Protein AF-A0A957G2M4-F1 (afdb_monomer)

Solvent-accessible surface area (backbone atoms only — not comparable to full-atom values): 14224 Å² total; per-residue (Å²): 144,85,88,83,88,77,85,81,78,81,82,83,84,78,87,84,86,86,88,81,92,81,82,90,73,82,79,79,81,80,75,88,74,82,79,77,83,85,71,83,80,77,79,81,89,68,78,76,79,80,73,71,82,75,85,50,59,50,78,77,47,67,46,82,75,67,82,82,85,66,87,81,54,91,56,55,70,36,56,37,71,42,76,56,43,71,77,41,68,88,47,86,99,50,62,42,59,43,50,38,23,40,40,34,23,41,58,54,55,51,78,88,72,49,58,89,90,56,61,68,47,79,51,65,58,63,68,57,42,31,49,56,34,46,75,72,73,42,57,63,59,50,56,38,51,51,50,45,51,50,50,57,72,63,58,63,99,62,65,62,56,38,67,65,70,80,74,64,63,88,82,58,59,63,41,39,74,36,35,40,83,52,43,77,46,75,73,85,91,49,56,23,38,34,28,41,28,31,57,40,83,64,95,67,82,93,50,78,90,58,52,40,84,46,72,52,104

Structure (mmCIF, N/CA/C/O backbone):
data_AF-A0A957G2M4-F1
#
_entry.id   AF-A0A957G2M4-F1
#
loop_
_atom_site.group_PDB
_atom_site.id
_atom_site.type_symbol
_atom_site.label_atom_id
_atom_site.label_alt_id
_atom_site.label_comp_id
_atom_site.label_asym_id
_atom_site.label_entity_id
_atom_site.label_seq_id
_atom_site.pdbx_PDB_ins_code
_atom_site.Cartn_x
_atom_site.Cartn_y
_atom_site.Cartn_z
_atom_site.occupancy
_atom_site.B_iso_or_equiv
_atom_site.auth_seq_id
_atom_site.auth_comp_id
_atom_site.auth_asym_id
_atom_site.auth_atom_id
_atom_site.pdbx_PDB_model_num
ATOM 1 N N . MET A 1 1 ? 18.184 37.365 -26.188 1.00 48.16 1 MET A N 1
ATOM 2 C CA . MET A 1 1 ? 17.400 38.243 -25.292 1.00 48.16 1 MET A CA 1
ATOM 3 C C . MET A 1 1 ? 17.501 37.716 -23.861 1.00 48.16 1 MET A C 1
ATOM 5 O O . MET A 1 1 ? 16.718 36.881 -23.447 1.00 48.16 1 MET A O 1
ATOM 9 N N . ARG A 1 2 ? 18.538 38.143 -23.138 1.00 51.50 2 ARG A N 1
ATOM 10 C CA . ARG A 1 2 ? 18.828 37.856 -21.723 1.00 51.50 2 ARG A CA 1
ATOM 11 C C . ARG A 1 2 ? 19.068 39.225 -21.094 1.00 51.50 2 ARG A C 1
ATOM 13 O O . ARG A 1 2 ? 20.045 39.835 -21.518 1.00 51.50 2 ARG A O 1
ATOM 20 N N . LYS A 1 3 ? 18.182 39.743 -20.224 1.00 47.72 3 LYS A N 1
ATOM 21 C CA . LYS A 1 3 ? 18.449 40.943 -19.379 1.00 47.72 3 LYS A CA 1
ATOM 22 C C . LYS A 1 3 ? 17.328 41.410 -18.420 1.00 47.72 3 LYS A C 1
ATOM 24 O O . LYS A 1 3 ? 17.487 42.474 -17.839 1.00 47.72 3 LYS A O 1
ATOM 29 N N . LYS A 1 4 ? 16.222 40.678 -18.208 1.00 52.59 4 LYS A N 1
ATOM 30 C CA . LYS A 1 4 ? 15.096 41.183 -17.378 1.00 52.59 4 LYS A CA 1
ATOM 31 C C . LYS A 1 4 ? 14.856 40.494 -16.023 1.00 52.59 4 LYS A C 1
ATOM 33 O O . LYS A 1 4 ? 13.936 40.894 -15.326 1.00 52.59 4 LYS A O 1
ATOM 38 N N . THR A 1 5 ? 15.691 39.548 -15.591 1.00 51.91 5 THR A N 1
ATOM 39 C CA . THR A 1 5 ? 15.379 38.703 -14.413 1.00 51.91 5 THR A CA 1
ATOM 40 C C . THR A 1 5 ? 16.347 38.860 -13.233 1.00 51.91 5 THR A C 1
ATOM 42 O O . THR A 1 5 ? 16.577 37.908 -12.502 1.00 51.91 5 THR A O 1
ATOM 45 N N . ILE A 1 6 ? 16.954 40.040 -13.053 1.00 53.00 6 ILE A N 1
ATOM 46 C CA . ILE A 1 6 ? 17.897 40.304 -11.938 1.00 53.00 6 ILE A CA 1
ATOM 47 C C . ILE A 1 6 ? 17.383 41.398 -10.975 1.00 53.00 6 ILE A C 1
ATOM 49 O O . ILE A 1 6 ? 17.931 41.585 -9.897 1.00 53.00 6 ILE A O 1
ATOM 53 N N . LEU A 1 7 ? 16.271 42.077 -11.280 1.00 45.44 7 LEU A N 1
ATOM 54 C CA . LEU A 1 7 ? 15.826 43.260 -10.524 1.00 45.44 7 LEU A CA 1
ATOM 55 C C . LEU A 1 7 ? 14.672 43.018 -9.526 1.00 45.44 7 LEU A C 1
ATOM 57 O O . LEU A 1 7 ? 13.957 43.958 -9.201 1.00 45.44 7 LEU A O 1
ATOM 61 N N . LEU A 1 8 ? 14.464 41.787 -9.046 1.00 42.75 8 LEU A N 1
ATOM 62 C CA . LEU A 1 8 ? 13.430 41.498 -8.030 1.00 42.75 8 LEU A CA 1
ATOM 63 C C . LEU A 1 8 ? 13.960 40.833 -6.748 1.00 42.75 8 LEU A C 1
ATOM 65 O O . LEU A 1 8 ? 13.175 40.413 -5.908 1.00 42.75 8 LEU A O 1
ATOM 69 N N . ILE A 1 9 ? 15.285 40.772 -6.576 1.00 50.47 9 ILE A N 1
ATOM 70 C CA . ILE A 1 9 ? 15.942 40.190 -5.389 1.00 50.47 9 ILE A CA 1
ATOM 71 C C . ILE A 1 9 ? 16.392 41.278 -4.384 1.00 50.47 9 ILE A C 1
ATOM 73 O O . ILE A 1 9 ? 16.800 40.969 -3.272 1.00 50.47 9 ILE A O 1
ATOM 77 N N . ALA A 1 10 ? 16.247 42.570 -4.705 1.00 45.38 10 ALA A N 1
ATOM 78 C CA . ALA A 1 10 ? 16.761 43.666 -3.869 1.00 45.38 10 ALA A CA 1
ATOM 79 C C . ALA A 1 10 ? 15.722 44.386 -2.977 1.00 45.38 10 ALA A C 1
ATOM 81 O O . ALA A 1 10 ? 16.100 45.313 -2.268 1.00 45.38 10 ALA A O 1
ATOM 82 N N . LEU A 1 11 ? 14.436 43.999 -2.979 1.00 44.16 11 LEU A N 1
ATOM 83 C CA . LEU A 1 11 ? 13.375 44.747 -2.268 1.00 44.16 11 LEU A CA 1
ATOM 84 C C . LEU A 1 11 ? 12.708 43.992 -1.104 1.00 44.16 11 LEU A C 1
ATOM 86 O O . LEU A 1 11 ? 11.699 44.443 -0.577 1.00 44.16 11 LEU A O 1
ATOM 90 N N . PHE A 1 12 ? 13.269 42.869 -0.658 1.00 42.44 12 PHE A N 1
ATOM 91 C CA . PHE A 1 12 ? 12.787 42.172 0.547 1.00 42.44 12 PHE A CA 1
ATOM 92 C C . PHE A 1 12 ? 13.920 41.915 1.553 1.00 42.44 12 PHE A C 1
ATOM 94 O O . PHE A 1 12 ? 13.974 40.899 2.230 1.00 42.44 12 PHE A O 1
ATOM 101 N N . MET A 1 13 ? 14.848 42.872 1.636 1.00 43.97 13 MET A N 1
ATOM 102 C CA . MET A 1 13 ? 15.898 42.965 2.660 1.00 43.97 13 MET A CA 1
ATOM 103 C C . MET A 1 13 ? 15.731 44.244 3.508 1.00 43.97 13 MET A C 1
ATOM 105 O O . MET A 1 13 ? 16.705 44.834 3.963 1.00 43.97 13 MET A O 1
ATOM 109 N N . PHE A 1 14 ? 14.491 44.716 3.696 1.00 43.38 14 PHE A N 1
ATOM 110 C CA . PHE A 1 14 ? 14.220 45.985 4.382 1.00 43.38 14 PHE A CA 1
ATOM 111 C C . PHE A 1 14 ? 12.934 45.963 5.224 1.00 43.38 14 PHE A C 1
ATOM 113 O O . PHE A 1 14 ? 12.072 46.815 5.067 1.00 43.38 14 PHE A O 1
ATOM 120 N N . VAL A 1 15 ? 12.798 44.985 6.126 1.00 47.81 15 VAL A N 1
ATOM 121 C CA . VAL A 1 15 ? 11.950 45.109 7.333 1.00 47.81 15 VAL A CA 1
ATOM 122 C C . VAL A 1 15 ? 12.658 44.391 8.490 1.00 47.81 15 VAL A C 1
ATOM 124 O O . VAL A 1 15 ? 12.183 43.410 9.050 1.00 47.81 15 VAL A O 1
ATOM 127 N N . MET A 1 16 ? 13.870 44.852 8.803 1.00 50.84 16 MET A N 1
ATOM 128 C CA . MET A 1 16 ? 14.571 44.544 10.048 1.00 50.84 16 MET A CA 1
ATOM 129 C C . MET A 1 16 ? 14.839 45.876 10.742 1.00 50.84 16 MET A C 1
ATOM 131 O O . MET A 1 16 ? 15.803 46.558 10.413 1.00 50.84 16 MET A O 1
ATOM 135 N N . ALA A 1 17 ? 13.928 46.275 11.625 1.00 46.09 17 ALA A N 1
ATOM 136 C CA . ALA A 1 17 ? 14.159 47.173 12.755 1.00 46.09 17 ALA A CA 1
ATOM 137 C C . ALA A 1 17 ? 12.800 47.521 13.361 1.00 46.09 17 ALA A C 1
ATOM 139 O O . ALA A 1 17 ? 12.019 48.210 12.713 1.00 46.09 17 ALA A O 1
ATOM 140 N N . LEU A 1 18 ? 12.537 47.061 14.588 1.00 47.03 18 LEU A N 1
ATOM 141 C CA . LEU A 1 18 ? 12.194 47.909 15.738 1.00 47.03 18 LEU A CA 1
ATOM 142 C C . LEU A 1 18 ? 11.448 47.120 16.829 1.00 47.03 18 LEU A C 1
ATOM 144 O O . LEU A 1 18 ? 10.453 46.457 16.574 1.00 47.03 18 LEU A O 1
ATOM 148 N N . VAL A 1 19 ? 11.916 47.352 18.060 1.00 50.97 19 VAL A N 1
ATOM 149 C CA . VAL A 1 19 ? 11.215 47.202 19.348 1.00 50.97 19 VAL A CA 1
ATOM 150 C C . VAL A 1 19 ? 11.191 45.800 19.971 1.00 50.97 19 VAL A C 1
ATOM 152 O O . VAL A 1 19 ? 10.344 44.978 19.656 1.00 50.97 19 VAL A O 1
ATOM 155 N N . ALA A 1 20 ? 12.053 45.579 20.969 1.00 46.53 20 ALA A N 1
ATOM 156 C CA . ALA A 1 20 ? 11.619 45.610 22.373 1.00 46.53 20 ALA A CA 1
ATOM 157 C C . ALA A 1 20 ? 12.808 45.369 23.322 1.00 46.53 20 ALA A C 1
ATOM 159 O O . ALA A 1 20 ? 13.278 44.249 23.499 1.00 46.53 20 ALA A O 1
ATOM 160 N N . CYS A 1 21 ? 13.269 46.448 23.961 1.00 52.69 21 CYS A N 1
ATOM 161 C CA . CYS A 1 21 ? 13.918 46.372 25.265 1.00 52.69 21 CYS A CA 1
ATOM 162 C C . CYS A 1 21 ? 12.845 46.091 26.327 1.00 52.69 21 CYS A C 1
ATOM 164 O O . CYS A 1 21 ? 11.858 46.818 26.405 1.00 52.69 21 CYS A O 1
ATOM 166 N N . GLY A 1 22 ? 13.087 45.103 27.177 1.00 46.34 22 GLY A 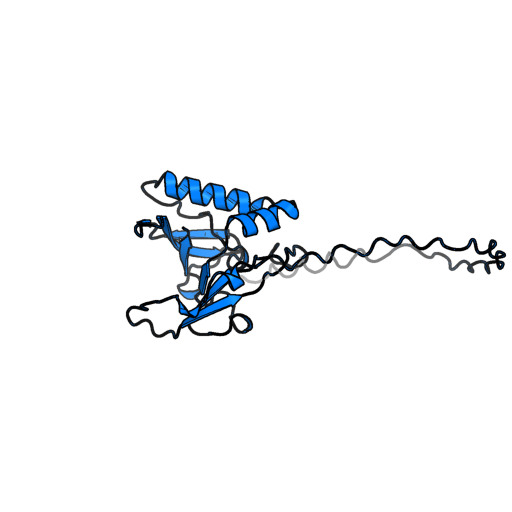N 1
ATOM 167 C CA . GLY A 1 22 ? 12.419 44.893 28.463 1.00 46.34 22 GLY A CA 1
ATOM 168 C C . GLY A 1 22 ? 13.251 43.846 29.195 1.00 46.34 22 GLY A C 1
ATOM 169 O O . GLY A 1 22 ? 13.351 42.719 28.737 1.00 46.34 22 GLY A O 1
ATOM 170 N N . GLY A 1 23 ? 14.087 44.218 30.159 1.00 53.12 23 GLY A N 1
ATOM 171 C CA . GLY A 1 23 ? 13.631 44.589 31.493 1.00 53.12 23 GLY A CA 1
ATOM 172 C C . GLY A 1 23 ? 13.760 43.350 32.378 1.00 53.12 23 GLY A C 1
ATOM 173 O O . GLY A 1 23 ? 12.783 42.659 32.624 1.00 53.12 23 GLY A O 1
ATOM 174 N N . SER A 1 24 ? 14.987 43.015 32.778 1.00 49.50 24 SER A N 1
ATOM 175 C CA . SER A 1 24 ? 15.260 41.928 33.719 1.00 49.50 24 SER A CA 1
ATOM 176 C C . SER A 1 24 ? 14.897 42.384 35.134 1.00 49.50 24 SER A C 1
ATOM 178 O O . SER A 1 24 ? 15.688 43.072 35.782 1.00 49.50 24 SER A O 1
ATOM 180 N N . GLU A 1 25 ? 13.695 42.033 35.592 1.00 62.94 25 GLU A N 1
ATOM 181 C CA . GLU A 1 25 ? 13.308 42.148 37.000 1.00 62.94 25 GLU A CA 1
ATOM 182 C C . GLU A 1 25 ? 14.005 41.061 37.839 1.00 62.94 25 GLU A C 1
ATOM 184 O O . GLU A 1 25 ? 14.080 39.904 37.415 1.00 62.94 25 GLU A O 1
ATOM 189 N N . PRO A 1 26 ? 14.522 41.398 39.035 1.00 65.75 26 PRO A N 1
ATOM 190 C CA . PRO A 1 26 ? 15.047 40.408 39.960 1.00 65.75 26 PRO A CA 1
ATOM 191 C C . PRO A 1 26 ? 13.904 39.550 40.514 1.00 65.75 26 PRO A C 1
ATOM 193 O O . PRO A 1 26 ? 12.953 40.053 41.113 1.00 65.75 26 PRO A O 1
ATOM 196 N N . THR A 1 27 ? 14.018 38.236 40.329 1.00 68.00 27 THR A N 1
ATOM 197 C CA . THR A 1 27 ? 13.125 37.239 40.923 1.00 68.00 27 THR A CA 1
ATOM 198 C C . THR A 1 27 ? 13.116 37.383 42.453 1.00 68.00 27 THR A C 1
ATOM 200 O O . THR A 1 27 ? 14.187 37.340 43.065 1.00 68.00 27 THR A O 1
ATOM 203 N N . PRO A 1 28 ? 11.946 37.540 43.099 1.00 68.19 28 PRO A N 1
ATOM 204 C CA . PRO A 1 28 ? 11.858 37.578 44.551 1.00 68.19 28 PRO A CA 1
ATOM 205 C C . PRO A 1 28 ? 12.240 36.219 45.148 1.00 68.19 28 PRO A C 1
ATOM 207 O O . PRO A 1 28 ? 11.706 35.176 44.770 1.00 68.19 28 PRO A O 1
ATOM 210 N N . THR A 1 29 ? 13.168 36.247 46.103 1.00 69.69 29 THR A N 1
ATOM 211 C CA . THR A 1 29 ? 13.540 35.115 46.955 1.00 69.69 29 THR A CA 1
ATOM 212 C C . THR A 1 29 ? 12.298 34.580 47.666 1.00 69.69 29 THR A C 1
ATOM 214 O O . THR A 1 29 ? 11.710 35.268 48.502 1.00 69.69 29 THR A O 1
ATOM 217 N N . ALA A 1 30 ? 11.894 33.354 47.332 1.00 65.31 30 ALA A N 1
ATOM 218 C CA . AL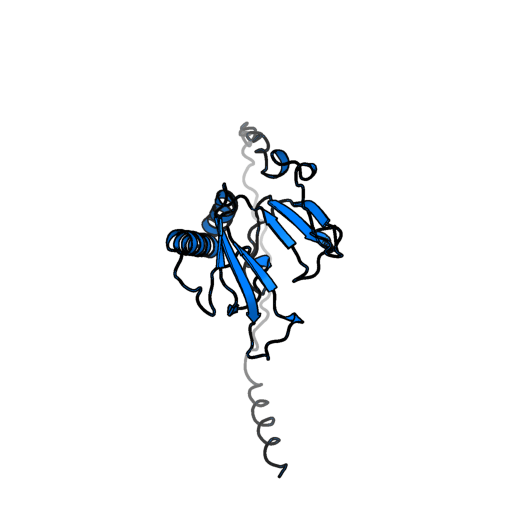A A 1 30 ? 10.797 32.671 48.000 1.00 65.31 30 ALA A CA 1
ATOM 219 C C . ALA A 1 30 ? 11.143 32.421 49.478 1.00 65.31 30 ALA A C 1
ATOM 221 O O . ALA A 1 30 ? 12.191 31.862 49.807 1.00 65.31 30 ALA A O 1
ATOM 222 N N . VAL A 1 31 ? 10.247 32.848 50.366 1.00 70.12 31 VAL A N 1
ATOM 223 C CA . VAL A 1 31 ? 10.275 32.538 51.800 1.00 70.12 31 VAL A CA 1
ATOM 224 C C . VAL A 1 31 ? 9.931 31.050 51.981 1.00 70.12 31 VAL A C 1
ATOM 226 O O . VAL A 1 31 ? 8.972 30.588 51.357 1.00 70.12 31 VAL A O 1
ATOM 229 N N . PRO A 1 32 ? 10.655 30.285 52.821 1.00 66.38 32 PRO A N 1
ATOM 230 C CA . PRO A 1 32 ? 10.320 28.891 53.095 1.00 66.38 32 PRO A CA 1
ATOM 231 C C . PRO A 1 32 ? 8.933 28.796 53.742 1.00 66.38 32 PRO A C 1
ATOM 233 O O . PRO A 1 32 ? 8.729 29.259 54.862 1.00 66.38 32 PRO A O 1
ATOM 236 N N . THR A 1 33 ? 7.970 28.221 53.023 1.00 70.69 33 THR A N 1
ATOM 237 C CA . THR A 1 33 ? 6.676 27.824 53.586 1.00 70.69 33 THR A CA 1
ATOM 238 C C . THR A 1 33 ? 6.857 26.524 54.362 1.00 70.69 33 THR A C 1
ATOM 240 O O . THR A 1 33 ? 7.372 25.539 53.836 1.00 70.69 33 THR A O 1
ATOM 243 N N . GLU A 1 34 ? 6.458 26.560 55.629 1.00 67.25 34 GLU A N 1
ATOM 244 C CA . GLU A 1 34 ? 6.438 25.435 56.557 1.00 67.25 34 GLU A CA 1
ATOM 245 C C . GLU A 1 34 ? 5.582 24.286 56.001 1.00 67.25 34 GLU A C 1
ATOM 247 O O . GLU A 1 34 ? 4.455 24.490 55.543 1.00 67.25 34 GLU A O 1
ATOM 252 N N . ALA A 1 35 ? 6.149 23.078 55.989 1.00 64.56 35 ALA A N 1
ATOM 253 C CA . ALA A 1 35 ? 5.497 21.898 55.443 1.00 64.56 35 ALA A CA 1
ATOM 254 C C . ALA A 1 35 ? 4.315 21.469 56.336 1.00 64.56 35 ALA A C 1
ATOM 256 O O . ALA A 1 35 ? 4.482 21.361 57.554 1.00 64.56 35 ALA A O 1
ATOM 257 N N . PRO A 1 36 ? 3.131 21.186 55.763 1.00 74.44 36 PRO A N 1
ATOM 258 C CA . PRO A 1 36 ? 2.007 20.655 56.520 1.00 74.44 36 PRO A CA 1
ATOM 259 C C . PRO A 1 36 ? 2.319 19.259 57.096 1.00 74.44 36 PRO A C 1
ATOM 261 O O . PRO A 1 36 ? 3.135 18.520 56.537 1.00 74.44 36 PRO A O 1
ATOM 264 N N . PRO A 1 37 ? 1.663 18.877 58.208 1.00 67.00 37 PRO A N 1
ATOM 265 C CA . PRO A 1 37 ? 1.874 17.594 58.864 1.00 67.00 37 PRO A CA 1
ATOM 266 C C . PRO A 1 37 ? 1.588 16.426 57.913 1.00 67.00 37 PRO A C 1
ATOM 268 O O . PRO A 1 37 ? 0.549 16.368 57.256 1.00 67.00 37 PRO A O 1
ATOM 271 N N . VAL A 1 38 ? 2.533 15.485 57.868 1.00 62.19 38 VAL A N 1
ATOM 272 C CA . VAL A 1 38 ? 2.463 14.251 57.082 1.00 62.19 38 VAL A CA 1
ATOM 273 C C . VAL A 1 38 ? 1.312 13.394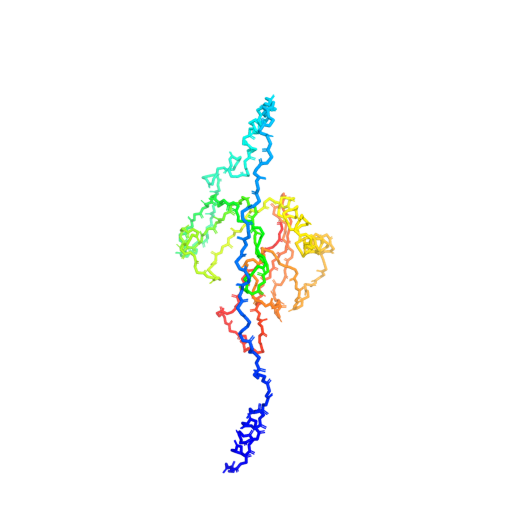 57.610 1.00 62.19 38 VAL A C 1
ATOM 275 O O . VAL A 1 38 ? 1.414 12.771 58.667 1.00 62.19 38 VAL A O 1
ATOM 278 N N . VAL A 1 39 ? 0.201 13.369 56.875 1.00 66.25 39 VAL A N 1
ATOM 279 C CA . VAL A 1 39 ? -0.882 12.406 57.094 1.00 66.25 39 VAL A CA 1
ATOM 280 C C . VAL A 1 39 ? -0.376 11.031 56.635 1.00 66.25 39 VAL A C 1
ATOM 282 O O . VAL A 1 39 ? 0.159 10.938 55.528 1.00 66.25 39 VAL A O 1
ATOM 285 N N . PRO A 1 40 ? -0.515 9.959 57.438 1.00 64.69 40 PRO A N 1
ATOM 286 C CA . PRO A 1 40 ? -0.147 8.613 57.015 1.00 64.69 40 PRO A CA 1
ATOM 287 C C . PRO A 1 40 ? -0.918 8.233 55.748 1.00 64.69 40 PRO A C 1
ATOM 289 O O . PRO A 1 40 ? -2.143 8.105 55.769 1.00 64.69 40 PRO A O 1
ATOM 292 N N . ALA A 1 41 ? -0.192 8.072 54.641 1.00 58.94 41 ALA A N 1
ATOM 293 C CA . ALA A 1 41 ? -0.745 7.595 53.387 1.00 58.94 41 ALA A CA 1
ATOM 294 C C . ALA A 1 41 ? -1.293 6.179 53.599 1.00 58.94 41 ALA A C 1
ATOM 296 O O . ALA A 1 41 ? -0.548 5.224 53.823 1.00 58.94 41 ALA A O 1
ATOM 297 N N . THR A 1 42 ? -2.615 6.048 53.557 1.00 57.91 42 THR A N 1
ATOM 298 C CA . THR A 1 42 ? -3.282 4.755 53.441 1.00 57.91 42 THR A CA 1
ATOM 299 C C . THR A 1 42 ? -2.973 4.249 52.038 1.00 57.91 42 THR A C 1
ATOM 301 O O . THR A 1 42 ? -3.458 4.819 51.066 1.00 57.91 42 THR A O 1
ATOM 304 N N . LEU A 1 43 ? -2.103 3.240 51.927 1.00 60.12 43 LEU A N 1
ATOM 305 C CA . LEU A 1 43 ? -1.807 2.579 50.657 1.00 60.12 43 LEU A CA 1
ATOM 306 C C . LEU A 1 43 ? -3.115 2.035 50.058 1.00 60.12 43 LEU A C 1
ATOM 308 O O . LEU A 1 43 ? -3.720 1.146 50.666 1.00 60.12 43 LEU A O 1
ATOM 312 N N . PRO A 1 44 ? -3.548 2.497 48.873 1.00 60.34 44 PRO A N 1
ATOM 313 C CA . PRO A 1 44 ? -4.531 1.772 48.093 1.00 60.34 44 PRO A CA 1
ATOM 314 C C . PRO A 1 44 ? -3.838 0.507 47.581 1.00 60.34 44 PRO A C 1
ATOM 316 O O . PRO A 1 44 ? -3.007 0.554 46.677 1.00 60.34 44 PRO A O 1
ATOM 319 N N . ALA A 1 45 ? -4.140 -0.633 48.196 1.00 57.59 45 ALA A N 1
ATOM 320 C CA . ALA A 1 45 ? -3.790 -1.934 47.648 1.00 57.59 45 ALA A CA 1
ATOM 321 C C . ALA A 1 45 ? -4.787 -2.269 46.531 1.00 57.59 45 ALA A C 1
ATOM 323 O O . ALA A 1 45 ? -5.722 -3.044 46.716 1.00 57.59 45 ALA A O 1
ATOM 324 N N . THR A 1 46 ? -4.607 -1.648 45.371 1.00 57.22 46 THR A N 1
ATOM 325 C CA . THR A 1 46 ? -5.156 -2.156 44.115 1.00 57.22 46 THR A CA 1
ATOM 326 C C . THR A 1 46 ? -3.947 -2.451 43.249 1.00 57.22 46 THR A C 1
ATOM 328 O O . THR A 1 46 ? -3.355 -1.552 42.658 1.00 57.22 46 THR A O 1
ATOM 331 N N . LEU A 1 47 ? -3.498 -3.708 43.292 1.00 59.31 47 LEU A N 1
ATOM 332 C CA . LEU A 1 47 ? -2.541 -4.213 42.314 1.00 59.31 47 LEU A CA 1
ATOM 333 C C . LEU A 1 47 ? -3.140 -3.946 40.924 1.00 59.31 47 LEU A C 1
ATOM 335 O O . LEU A 1 47 ? -4.323 -4.242 40.741 1.00 59.31 47 LEU A O 1
ATOM 339 N N . PRO A 1 48 ? -2.386 -3.351 39.985 1.00 60.91 48 PRO A N 1
ATOM 340 C CA . PRO A 1 48 ? -2.853 -3.239 38.614 1.00 60.91 48 PRO A CA 1
ATOM 341 C C . PRO A 1 48 ? -3.148 -4.648 38.101 1.00 60.91 48 PRO A C 1
ATOM 343 O O . PRO A 1 48 ? -2.355 -5.567 38.327 1.00 60.91 48 PRO A O 1
ATOM 346 N N . ASP A 1 49 ? -4.304 -4.804 37.460 1.00 62.41 49 ASP A N 1
ATOM 347 C CA . ASP A 1 49 ? -4.622 -5.993 36.678 1.00 62.41 49 ASP A CA 1
ATOM 348 C C . ASP A 1 49 ? -3.438 -6.240 35.737 1.00 62.41 49 ASP A C 1
ATOM 350 O O . ASP A 1 49 ? -3.042 -5.352 34.976 1.00 62.41 49 ASP A O 1
ATOM 354 N N . ILE A 1 50 ? -2.808 -7.408 35.850 1.00 57.62 50 ILE A N 1
ATOM 355 C CA . ILE A 1 50 ? -1.801 -7.837 34.884 1.00 57.62 50 ILE A CA 1
ATOM 356 C C . ILE A 1 50 ? -2.613 -8.248 33.662 1.00 57.62 50 ILE A C 1
ATOM 358 O O . ILE A 1 50 ? -3.047 -9.392 33.560 1.00 57.62 50 ILE A O 1
ATOM 362 N N . GLU A 1 51 ? -2.905 -7.276 32.802 1.00 56.94 51 GLU A N 1
ATOM 363 C CA . GLU A 1 51 ? -3.587 -7.497 31.533 1.00 56.94 51 GLU A CA 1
ATOM 364 C C . GLU A 1 51 ? -2.743 -8.508 30.744 1.00 56.94 51 GLU A C 1
ATOM 366 O O . GLU A 1 51 ? -1.578 -8.246 30.426 1.00 56.94 51 GLU A O 1
ATOM 371 N N . GLU A 1 52 ? -3.274 -9.718 30.538 1.00 56.91 52 GLU A N 1
ATOM 372 C CA . GLU A 1 52 ? -2.589 -10.726 29.732 1.00 56.91 52 GLU A CA 1
ATOM 373 C C . GLU A 1 52 ? -2.294 -10.125 28.349 1.00 56.91 52 GLU A C 1
ATOM 375 O O . GLU A 1 52 ? -3.161 -9.454 27.780 1.00 56.91 52 GLU A O 1
ATOM 380 N N . PRO A 1 53 ? -1.084 -10.331 27.796 1.00 61.09 53 PRO A N 1
ATOM 381 C CA . PRO A 1 53 ? -0.748 -9.802 26.486 1.00 61.09 53 PRO A CA 1
ATOM 382 C C . PRO A 1 53 ? -1.730 -10.368 25.461 1.00 61.09 53 PRO A C 1
ATOM 384 O O . PRO A 1 53 ? -1.813 -11.578 25.250 1.00 61.09 53 PRO A O 1
ATOM 387 N N . ILE A 1 54 ? -2.502 -9.473 24.853 1.00 63.06 54 ILE A N 1
ATOM 388 C CA . ILE A 1 54 ? -3.469 -9.805 23.812 1.00 63.06 54 ILE A CA 1
ATOM 389 C C . ILE A 1 54 ? -2.687 -10.404 22.638 1.00 63.06 54 ILE A C 1
ATOM 391 O O . ILE A 1 54 ? -1.727 -9.790 22.171 1.00 63.06 54 ILE A O 1
ATOM 395 N N . ALA A 1 55 ? -3.067 -11.602 22.182 1.00 69.44 55 ALA A N 1
ATOM 396 C CA . ALA A 1 55 ? -2.403 -12.254 21.055 1.00 69.44 55 ALA A CA 1
ATOM 397 C C . ALA A 1 55 ? -2.440 -11.344 19.818 1.00 69.44 55 ALA A C 1
ATOM 399 O O . ALA A 1 55 ? -3.501 -10.849 19.432 1.00 69.44 55 ALA A O 1
ATOM 400 N N . THR A 1 56 ? -1.284 -11.139 19.194 1.00 82.06 56 THR A N 1
ATOM 401 C CA . THR A 1 56 ? -1.138 -10.278 18.019 1.00 82.06 56 THR A CA 1
ATOM 402 C C . THR A 1 56 ? -1.474 -11.032 16.732 1.00 82.06 56 THR A C 1
ATOM 404 O O . THR A 1 56 ? -1.528 -12.265 16.694 1.00 82.06 56 THR A O 1
ATOM 407 N N . PHE A 1 57 ? -1.690 -10.312 15.627 1.00 88.12 57 PHE A N 1
ATOM 408 C CA . PHE A 1 57 ? -1.902 -10.936 14.312 1.00 88.12 57 PHE A CA 1
ATOM 409 C C . PHE A 1 57 ? -0.745 -11.877 13.934 1.00 88.12 57 PHE A C 1
ATOM 411 O O . PHE A 1 57 ? -0.968 -12.995 13.468 1.00 88.12 57 PHE A O 1
ATOM 418 N N . CYS A 1 58 ? 0.487 -11.450 14.209 1.00 90.31 58 CYS A N 1
ATOM 419 C CA . CYS A 1 58 ? 1.707 -12.195 13.920 1.00 90.31 58 CYS A CA 1
ATOM 420 C C . CYS A 1 58 ? 1.884 -13.458 14.782 1.00 90.31 58 CYS A C 1
ATOM 422 O O . CYS A 1 58 ? 2.598 -14.363 14.362 1.00 90.31 58 CYS A O 1
ATOM 424 N N . ASP A 1 59 ? 1.212 -13.559 15.934 1.00 90.31 59 ASP A N 1
ATOM 425 C CA . ASP A 1 59 ? 1.196 -14.790 16.742 1.00 90.31 59 ASP A CA 1
ATOM 426 C C . ASP A 1 59 ? 0.297 -15.874 16.127 1.00 90.31 59 ASP A C 1
ATOM 428 O O . ASP A 1 59 ? 0.463 -17.064 16.394 1.00 90.31 59 ASP A O 1
ATOM 432 N N . ASN A 1 60 ? -0.657 -15.466 15.284 1.00 89.00 60 ASN A N 1
ATOM 433 C CA . ASN A 1 60 ? -1.651 -16.345 14.668 1.00 89.00 60 ASN A CA 1
ATOM 434 C C . ASN A 1 60 ? -1.338 -16.686 13.203 1.00 89.00 60 ASN A C 1
ATOM 436 O O . ASN A 1 60 ? -2.008 -17.533 12.607 1.00 89.00 60 ASN A O 1
ATOM 440 N N . VAL A 1 61 ? -0.337 -16.033 12.609 1.00 89.38 61 VAL A N 1
ATOM 441 C CA . VAL A 1 61 ? 0.059 -16.218 11.211 1.00 89.38 61 VAL A CA 1
ATOM 442 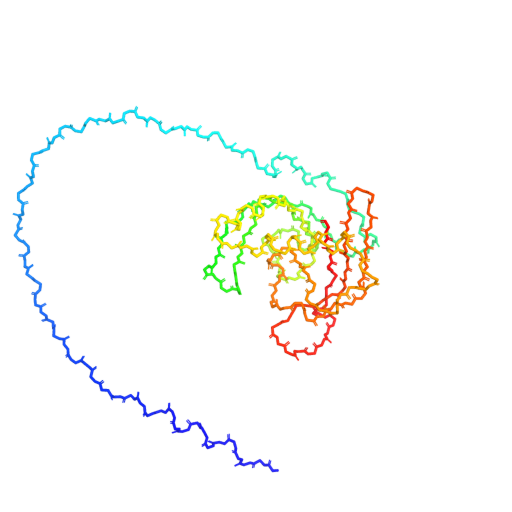C C . VAL A 1 61 ? 1.545 -16.540 11.148 1.00 89.38 61 VAL A C 1
ATOM 444 O O . VAL A 1 61 ? 2.380 -15.685 11.416 1.00 89.38 61 VAL A O 1
ATOM 447 N N . ASP A 1 62 ? 1.880 -17.763 10.737 1.00 91.31 62 ASP A N 1
ATOM 448 C CA . ASP A 1 62 ? 3.267 -18.159 10.482 1.00 91.31 62 ASP A CA 1
ATOM 449 C C . ASP A 1 62 ? 3.673 -17.766 9.045 1.00 91.31 62 ASP A C 1
ATOM 451 O O . ASP A 1 62 ? 3.100 -18.287 8.077 1.00 91.31 62 ASP A O 1
ATOM 455 N N . PRO A 1 63 ? 4.677 -16.882 8.862 1.00 91.69 63 PRO A N 1
ATOM 456 C CA . PRO A 1 63 ? 5.157 -16.485 7.542 1.00 91.69 63 PRO A CA 1
ATOM 457 C C . PRO A 1 63 ? 5.662 -17.642 6.670 1.00 91.69 63 PRO A C 1
ATOM 459 O O . PRO A 1 63 ? 5.709 -17.517 5.445 1.00 91.69 63 PRO A O 1
ATOM 462 N N . SER A 1 64 ? 6.037 -18.776 7.264 1.00 91.12 64 SER A N 1
ATOM 463 C CA . SER A 1 64 ? 6.500 -19.952 6.524 1.00 91.12 64 SER A CA 1
ATOM 464 C C . SER A 1 64 ? 5.389 -20.649 5.727 1.00 91.12 64 SER A C 1
ATOM 466 O O . SER A 1 64 ? 5.685 -21.414 4.807 1.00 91.12 64 SER A O 1
ATOM 468 N N . PHE A 1 65 ? 4.113 -20.358 6.015 1.00 91.06 65 PHE A N 1
ATOM 469 C CA . PHE A 1 65 ? 2.978 -20.899 5.263 1.00 91.06 65 PHE A CA 1
ATOM 470 C C . PHE A 1 65 ? 2.724 -20.199 3.930 1.00 91.06 65 PHE A C 1
ATOM 472 O O . PHE A 1 65 ? 2.022 -20.752 3.077 1.00 91.06 65 PHE A O 1
ATOM 479 N N . PHE A 1 66 ? 3.291 -19.013 3.708 1.00 92.00 66 PHE A N 1
ATOM 480 C CA . PHE A 1 66 ? 3.170 -18.364 2.411 1.00 92.00 66 PHE A CA 1
ATOM 481 C C . PHE A 1 66 ? 3.976 -19.135 1.370 1.00 92.00 66 PHE A C 1
ATOM 483 O O . PHE A 1 66 ? 5.135 -19.484 1.576 1.00 92.00 66 PHE A O 1
ATOM 490 N N . GLN A 1 67 ? 3.358 -19.380 0.219 1.00 90.69 67 GLN A N 1
ATOM 491 C CA . GLN A 1 67 ? 4.025 -19.921 -0.957 1.00 90.69 67 GLN A CA 1
ATOM 492 C C . GLN A 1 67 ? 3.795 -18.961 -2.112 1.00 90.69 67 GLN A C 1
ATOM 494 O O . GLN A 1 67 ? 2.655 -18.652 -2.456 1.00 90.69 67 GLN A O 1
ATOM 499 N N . MET A 1 68 ? 4.878 -18.494 -2.726 1.00 90.56 68 MET A N 1
ATOM 500 C CA . MET A 1 68 ? 4.810 -17.627 -3.893 1.00 90.56 68 MET A CA 1
ATOM 501 C C . MET A 1 68 ? 5.612 -18.228 -5.039 1.00 90.56 68 MET A C 1
ATOM 503 O O . MET A 1 68 ? 6.809 -18.498 -4.928 1.00 90.56 68 MET A O 1
ATOM 507 N N . ASN A 1 69 ? 4.936 -18.397 -6.172 1.00 90.12 69 ASN A N 1
ATOM 508 C CA . ASN A 1 69 ? 5.579 -18.671 -7.444 1.00 90.12 69 ASN A CA 1
ATOM 509 C C . ASN A 1 69 ? 5.842 -17.338 -8.146 1.00 90.12 69 ASN A C 1
ATOM 511 O O . ASN A 1 69 ? 4.912 -16.671 -8.593 1.00 90.12 69 ASN A O 1
ATOM 515 N N . THR A 1 70 ? 7.110 -16.956 -8.255 1.00 89.00 70 THR A N 1
ATOM 516 C CA . THR A 1 70 ? 7.509 -15.694 -8.888 1.00 89.00 70 THR A CA 1
ATOM 517 C C . THR A 1 70 ? 7.457 -15.742 -10.416 1.00 89.00 70 THR A C 1
ATOM 519 O O . THR A 1 70 ? 7.779 -14.747 -11.058 1.00 89.00 70 THR A O 1
ATOM 522 N N . LEU A 1 71 ? 7.090 -16.884 -11.015 1.00 91.31 71 LEU A N 1
ATOM 523 C CA . LEU A 1 71 ? 7.028 -17.101 -12.466 1.00 91.31 71 LEU A CA 1
ATOM 524 C C . LEU A 1 71 ? 8.320 -16.685 -13.194 1.00 91.31 71 LEU A C 1
ATOM 526 O O . LEU A 1 71 ? 8.288 -16.206 -14.325 1.00 91.31 71 LEU A O 1
ATOM 530 N N . GLY A 1 72 ? 9.469 -16.871 -12.537 1.00 88.00 72 GLY A N 1
ATOM 531 C CA . GLY A 1 72 ? 10.785 -16.548 -13.090 1.00 88.00 72 GLY A CA 1
ATOM 532 C C . GLY A 1 72 ? 11.240 -15.100 -12.889 1.00 88.00 72 GLY A C 1
ATOM 533 O O . GLY A 1 72 ? 12.264 -14.718 -13.454 1.00 88.00 72 GLY A O 1
ATOM 534 N N . LEU A 1 73 ? 10.535 -14.288 -12.089 1.00 86.88 73 LEU A N 1
ATOM 535 C CA . LEU A 1 73 ? 11.059 -12.982 -11.680 1.00 86.88 73 LEU A CA 1
ATOM 536 C C . LEU A 1 73 ? 12.363 -13.156 -10.875 1.00 86.88 73 LEU A C 1
ATOM 538 O O . LEU A 1 73 ? 12.466 -14.081 -10.066 1.00 86.88 73 LEU A O 1
ATOM 542 N N . PRO A 1 74 ? 13.352 -12.259 -11.054 1.00 86.69 74 PRO A N 1
ATOM 543 C CA . PRO A 1 74 ? 14.712 -12.443 -10.540 1.00 86.69 74 PRO A CA 1
ATOM 544 C C . PRO A 1 74 ? 14.858 -12.166 -9.036 1.00 86.69 74 PRO A C 1
ATOM 546 O O . PRO A 1 74 ? 15.964 -12.225 -8.503 1.00 86.69 74 PRO A O 1
ATOM 549 N N . TYR A 1 75 ? 13.772 -11.808 -8.353 1.00 87.06 75 TYR A N 1
ATOM 550 C CA . TYR A 1 75 ? 13.809 -11.415 -6.954 1.00 87.06 75 TYR A CA 1
ATOM 551 C C . TYR A 1 75 ? 13.665 -12.633 -6.046 1.00 87.06 75 TYR A C 1
ATOM 553 O O . TYR A 1 75 ? 12.696 -13.388 -6.149 1.00 87.06 75 TYR A O 1
ATOM 561 N N . ALA A 1 76 ? 14.600 -12.778 -5.106 1.00 92.75 76 ALA A N 1
ATOM 562 C CA . ALA A 1 76 ? 14.336 -13.549 -3.899 1.00 92.75 76 ALA A CA 1
ATOM 563 C C . ALA A 1 76 ? 13.195 -12.880 -3.123 1.00 92.75 76 ALA A C 1
ATOM 565 O O . ALA A 1 76 ? 13.039 -11.656 -3.184 1.00 92.75 76 ALA A O 1
ATOM 566 N N . TRP A 1 77 ? 12.410 -13.668 -2.399 1.00 95.31 77 TRP A N 1
ATOM 567 C CA . TRP A 1 77 ? 11.316 -13.149 -1.594 1.00 95.31 77 TRP A CA 1
ATOM 568 C C . TRP A 1 77 ? 11.280 -13.807 -0.221 1.00 95.31 77 TRP A C 1
ATOM 570 O O . TRP A 1 77 ? 11.738 -14.937 -0.056 1.00 95.31 77 TRP A O 1
ATOM 580 N N . GLN A 1 78 ? 10.736 -13.082 0.751 1.00 95.75 78 GLN A N 1
ATOM 581 C CA . GLN A 1 78 ? 10.524 -13.569 2.108 1.00 95.75 78 GLN A CA 1
ATOM 582 C C . GLN A 1 78 ? 9.275 -12.914 2.691 1.00 95.75 78 GLN A C 1
ATOM 584 O O . GLN A 1 78 ? 9.100 -11.702 2.570 1.00 95.75 78 GLN A O 1
ATOM 589 N N . ALA A 1 79 ? 8.417 -13.718 3.315 1.00 97.19 79 ALA A N 1
ATOM 590 C CA . ALA A 1 79 ? 7.352 -13.221 4.172 1.00 97.19 79 ALA A CA 1
ATOM 591 C C . ALA A 1 79 ? 7.917 -12.960 5.574 1.00 97.19 79 ALA A C 1
ATOM 593 O O . ALA A 1 79 ? 8.616 -13.807 6.133 1.00 97.19 79 ALA A O 1
ATOM 594 N N . ASN A 1 80 ? 7.611 -11.795 6.133 1.00 96.44 80 ASN A N 1
ATOM 595 C CA . ASN A 1 80 ? 8.056 -11.373 7.451 1.00 96.44 80 ASN A CA 1
ATOM 596 C C . ASN A 1 80 ? 6.849 -10.925 8.274 1.00 96.44 80 ASN A C 1
ATOM 598 O O . ASN A 1 80 ? 6.049 -10.124 7.791 1.00 96.44 80 ASN A O 1
ATOM 602 N N . CYS A 1 81 ? 6.751 -11.391 9.516 1.00 96.00 81 CYS A N 1
ATOM 603 C CA . CYS A 1 81 ? 5.893 -10.754 10.510 1.00 96.00 81 CYS A CA 1
ATOM 604 C C . CYS A 1 81 ? 6.558 -9.451 10.958 1.00 96.00 81 CYS A C 1
ATOM 606 O O . CYS A 1 81 ? 7.700 -9.461 11.421 1.00 96.00 81 CYS A O 1
ATOM 608 N N . VAL A 1 82 ? 5.856 -8.335 10.791 1.00 95.69 82 VAL A N 1
ATOM 609 C CA . VAL A 1 82 ? 6.312 -7.002 11.182 1.00 95.69 82 VAL A CA 1
ATOM 610 C C . VAL A 1 82 ? 5.417 -6.519 12.311 1.00 95.69 82 VAL A C 1
ATOM 612 O O . VAL A 1 82 ? 4.191 -6.550 12.194 1.00 95.69 82 VAL A O 1
ATOM 615 N N . LEU A 1 83 ? 6.048 -6.103 13.408 1.00 94.44 83 LEU A N 1
ATOM 616 C CA . LEU A 1 83 ? 5.337 -5.587 14.571 1.00 94.44 83 LEU A CA 1
ATOM 617 C C . LEU A 1 83 ? 4.671 -4.244 14.266 1.00 94.44 83 LEU A C 1
ATOM 619 O O . LEU A 1 83 ? 5.142 -3.478 13.419 1.00 94.44 83 LEU A O 1
ATOM 623 N N . ALA A 1 84 ? 3.605 -3.957 15.002 1.00 95.00 84 ALA A N 1
ATOM 624 C CA . ALA A 1 84 ? 2.835 -2.739 14.887 1.00 95.00 84 ALA A CA 1
ATOM 625 C C . ALA A 1 84 ? 3.717 -1.497 15.062 1.00 95.00 84 ALA A C 1
ATOM 627 O O . ALA A 1 84 ? 4.523 -1.390 15.992 1.00 95.00 84 ALA A O 1
ATOM 628 N N . SER A 1 85 ? 3.509 -0.520 14.186 1.00 94.94 85 SER A N 1
ATOM 629 C CA . SER A 1 85 ? 3.965 0.848 14.369 1.00 94.94 85 SER A CA 1
ATOM 630 C C . SER A 1 85 ? 2.772 1.704 14.805 1.00 94.94 85 SER A C 1
ATOM 632 O O . SER A 1 85 ? 1.728 1.684 14.149 1.00 94.94 85 SER A O 1
ATOM 634 N N . PRO A 1 86 ? 2.883 2.451 15.916 1.00 95.81 86 PRO A N 1
ATOM 635 C CA . PRO A 1 86 ? 1.784 3.286 16.374 1.00 95.81 86 PRO A CA 1
ATOM 636 C C . PRO A 1 86 ? 1.472 4.374 15.347 1.00 95.81 86 PRO A C 1
ATOM 638 O O . PRO A 1 86 ? 2.343 4.792 14.580 1.00 95.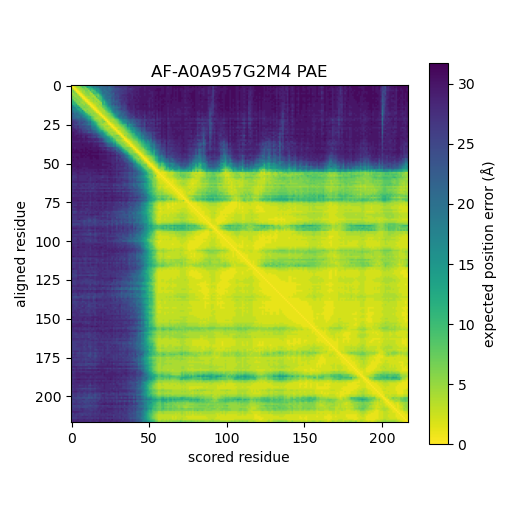81 86 PRO A O 1
ATOM 641 N N . TYR A 1 87 ? 0.235 4.866 15.384 1.00 97.38 87 TYR A N 1
ATOM 642 C CA . TYR A 1 87 ? -0.140 6.052 14.631 1.00 97.38 87 TYR A CA 1
ATOM 643 C C . TYR A 1 87 ? 0.758 7.240 15.017 1.00 97.38 87 TYR A C 1
ATOM 645 O O . TYR A 1 87 ? 0.852 7.605 16.191 1.00 97.38 87 TYR A O 1
ATOM 653 N N . ASP A 1 88 ? 1.392 7.860 14.026 1.00 96.56 88 ASP A N 1
ATOM 654 C CA . ASP A 1 88 ? 2.244 9.034 14.178 1.00 96.56 88 ASP A CA 1
ATOM 655 C C . ASP A 1 88 ? 1.978 10.035 13.048 1.00 96.56 88 ASP A C 1
ATOM 657 O O . ASP A 1 88 ? 2.302 9.796 11.884 1.00 96.56 88 ASP A O 1
ATOM 661 N N . ALA A 1 89 ? 1.409 11.185 13.413 1.00 95.88 89 ALA A N 1
ATOM 662 C CA . ALA A 1 89 ? 1.174 12.324 12.526 1.00 95.88 89 ALA A CA 1
ATOM 663 C C . ALA A 1 89 ? 2.232 13.433 12.656 1.00 95.88 89 ALA A C 1
ATOM 665 O O . ALA A 1 89 ? 2.093 14.494 12.047 1.00 95.88 89 ALA A O 1
ATOM 666 N N . SER A 1 90 ? 3.272 13.234 13.472 1.00 94.88 90 SER A N 1
ATOM 667 C CA . SER A 1 90 ? 4.246 14.279 13.804 1.00 94.88 90 SER A CA 1
ATOM 668 C C . SER A 1 90 ? 5.267 14.546 12.696 1.00 94.88 90 SER A C 1
ATOM 670 O O . SER A 1 90 ? 5.876 15.616 12.679 1.00 94.88 90 SER A O 1
ATOM 672 N N . GLN A 1 91 ? 5.458 13.600 11.770 1.00 85.44 91 GLN A N 1
ATOM 673 C CA . GLN A 1 91 ? 6.485 13.677 10.732 1.00 85.44 91 GLN A CA 1
ATOM 674 C C . GLN A 1 91 ? 5.883 13.798 9.320 1.00 85.44 91 GLN A C 1
ATOM 676 O O . GLN A 1 91 ? 4.990 13.031 8.958 1.00 85.44 91 GLN A O 1
ATOM 681 N N . PRO A 1 92 ? 6.406 14.694 8.460 1.00 85.81 92 PRO A N 1
ATOM 682 C CA . PRO A 1 92 ? 6.129 14.657 7.024 1.00 85.81 92 PRO A CA 1
ATOM 683 C C . PRO A 1 92 ? 6.496 13.288 6.406 1.00 85.81 92 PRO A C 1
ATOM 685 O O . PRO A 1 92 ? 7.424 12.628 6.884 1.00 85.81 92 PRO A O 1
ATOM 688 N N . PRO A 1 93 ? 5.848 12.845 5.308 1.00 86.06 93 PRO A N 1
ATOM 689 C CA . PRO A 1 93 ? 4.910 13.575 4.444 1.00 86.06 93 PRO A CA 1
ATOM 690 C C . PRO A 1 93 ? 3.433 13.538 4.883 1.00 86.06 93 PRO A C 1
ATOM 692 O O . PRO A 1 93 ? 2.586 14.065 4.167 1.00 86.06 93 PRO A O 1
ATOM 695 N N . GLY A 1 94 ? 3.113 12.926 6.019 1.00 88.44 94 GLY A N 1
ATOM 696 C CA . GLY A 1 94 ? 1.752 12.751 6.520 1.00 88.44 94 GLY A CA 1
ATOM 697 C C . GLY A 1 94 ? 1.713 11.656 7.586 1.00 88.44 94 GLY A C 1
ATOM 698 O O . GLY A 1 94 ? 2.759 11.053 7.849 1.00 88.44 94 GLY A O 1
ATOM 699 N N . PRO A 1 95 ? 0.539 11.391 8.184 1.00 94.44 95 PRO A N 1
ATOM 700 C CA . PRO A 1 95 ? 0.417 10.370 9.209 1.00 94.44 95 PRO A CA 1
ATOM 701 C C . PRO A 1 95 ? 0.792 8.980 8.698 1.00 94.44 95 PRO A C 1
ATOM 703 O O . PRO A 1 95 ? 0.587 8.653 7.527 1.00 94.44 95 PRO A O 1
ATOM 706 N N . LYS A 1 96 ? 1.364 8.177 9.589 1.00 94.94 96 LYS A N 1
ATOM 707 C CA . LYS A 1 96 ? 1.762 6.784 9.359 1.00 94.94 96 LYS A CA 1
ATOM 708 C C . LYS A 1 96 ? 1.342 5.934 10.546 1.00 94.94 96 LYS A C 1
ATOM 710 O O . LYS A 1 96 ? 1.045 6.474 11.604 1.00 94.94 96 LYS A O 1
ATOM 715 N N . GLY A 1 97 ? 1.368 4.622 10.381 1.00 95.50 97 GLY A N 1
ATOM 716 C CA . GLY A 1 97 ? 1.101 3.657 11.438 1.00 95.50 97 GLY A CA 1
ATOM 717 C C . GLY A 1 97 ? 0.409 2.439 10.856 1.00 95.50 97 GLY A C 1
ATOM 718 O O . GLY A 1 97 ? -0.577 2.580 10.133 1.00 95.50 97 GLY A O 1
ATOM 719 N N . LEU A 1 98 ? 0.915 1.257 11.187 1.00 96.75 98 LEU A N 1
ATOM 720 C CA . LEU A 1 98 ? 0.381 -0.028 10.754 1.00 96.75 98 LEU A CA 1
ATOM 721 C C . LEU A 1 98 ? 0.213 -0.940 11.967 1.00 96.75 98 LEU A C 1
ATOM 723 O O . LEU A 1 98 ? 1.095 -0.963 12.823 1.00 96.75 98 LEU A O 1
ATOM 727 N N . PRO A 1 99 ? -0.867 -1.735 12.048 1.00 96.81 99 PRO A N 1
ATOM 728 C CA . PRO A 1 99 ? -0.945 -2.801 13.041 1.00 96.81 99 PRO A C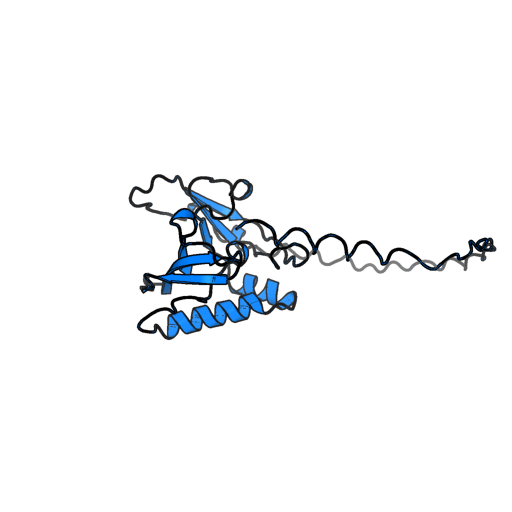A 1
ATOM 729 C C . PRO A 1 99 ? 0.103 -3.884 12.744 1.00 96.81 99 PRO A C 1
ATOM 731 O O . PRO A 1 99 ? 0.815 -3.827 11.735 1.00 96.81 99 PRO A O 1
ATOM 734 N N . ASP A 1 100 ? 0.174 -4.898 13.603 1.00 96.31 100 ASP A N 1
ATOM 735 C CA . ASP A 1 100 ? 0.920 -6.117 13.298 1.00 96.31 100 ASP A CA 1
ATOM 736 C C . ASP A 1 100 ? 0.443 -6.683 11.955 1.00 96.31 100 ASP A C 1
ATOM 738 O O . ASP A 1 100 ? -0.758 -6.804 11.707 1.00 96.31 100 ASP A O 1
ATOM 742 N N . HIS A 1 101 ? 1.377 -6.988 11.062 1.00 96.44 101 HIS A N 1
ATOM 743 C CA . HIS A 1 101 ? 1.050 -7.390 9.698 1.00 96.44 101 HIS A CA 1
ATOM 744 C C . HIS A 1 101 ? 2.120 -8.306 9.112 1.00 96.44 101 HIS A C 1
ATOM 746 O O . HIS A 1 101 ? 3.250 -8.383 9.598 1.00 96.44 101 HIS A O 1
ATOM 752 N N . VAL A 1 102 ? 1.777 -8.973 8.010 1.00 97.19 102 VAL A N 1
ATOM 753 C CA . VAL A 1 102 ? 2.767 -9.678 7.196 1.00 97.19 102 VAL A CA 1
ATOM 754 C C . VAL A 1 102 ? 3.212 -8.770 6.055 1.00 97.19 102 VAL A C 1
ATOM 756 O O . VAL A 1 102 ? 2.396 -8.248 5.293 1.00 97.19 102 VAL A O 1
ATOM 759 N N . GLN A 1 103 ? 4.526 -8.615 5.918 1.00 96.81 103 GLN A N 1
ATOM 760 C CA . GLN A 1 103 ? 5.169 -7.946 4.797 1.00 96.81 103 GLN A CA 1
ATOM 761 C C . GLN A 1 103 ? 5.945 -8.978 3.976 1.00 96.81 103 GLN A C 1
ATOM 763 O O . GLN A 1 103 ? 6.879 -9.610 4.470 1.00 96.81 103 GLN A O 1
ATOM 768 N N . ILE A 1 104 ? 5.575 -9.146 2.707 1.00 96.50 104 ILE A N 1
ATOM 769 C CA . ILE A 1 104 ? 6.315 -9.983 1.763 1.00 96.50 104 ILE A CA 1
ATOM 770 C C . ILE A 1 104 ? 7.255 -9.085 0.971 1.00 96.50 104 ILE A C 1
ATOM 772 O O . ILE A 1 104 ? 6.848 -8.318 0.094 1.00 96.50 104 ILE A O 1
ATOM 776 N N . ASN A 1 105 ? 8.531 -9.194 1.301 1.00 95.38 105 ASN A N 1
ATOM 777 C CA . ASN A 1 105 ? 9.613 -8.457 0.685 1.00 95.38 105 ASN A CA 1
ATOM 778 C C . ASN A 1 105 ? 10.091 -9.155 -0.588 1.00 95.38 105 ASN A C 1
ATOM 780 O O . ASN A 1 105 ? 10.188 -10.381 -0.624 1.00 95.38 105 ASN A O 1
ATOM 784 N N . MET A 1 106 ? 10.463 -8.376 -1.606 1.00 93.56 106 MET A N 1
ATOM 785 C CA . MET A 1 106 ? 11.106 -8.879 -2.822 1.00 93.56 106 MET A CA 1
ATOM 786 C C . MET A 1 106 ? 12.428 -8.137 -3.052 1.00 93.56 106 MET A C 1
ATOM 788 O O . MET A 1 106 ? 12.479 -6.908 -3.044 1.00 93.56 106 MET A O 1
ATOM 792 N N . GLY A 1 107 ? 13.516 -8.878 -3.256 1.00 91.75 107 GLY A N 1
ATOM 793 C CA . GLY A 1 107 ? 14.871 -8.332 -3.315 1.00 91.75 107 GLY A CA 1
ATOM 794 C C . GLY A 1 107 ? 15.464 -8.162 -1.916 1.00 91.75 107 GLY A C 1
ATOM 795 O O . GLY A 1 107 ? 16.115 -9.077 -1.419 1.00 91.75 107 GLY A O 1
ATOM 796 N N . THR A 1 108 ? 15.241 -7.011 -1.274 1.00 94.00 108 THR A N 1
ATOM 797 C CA . THR A 1 108 ? 15.713 -6.769 0.102 1.00 94.00 108 THR A CA 1
ATOM 798 C C . THR A 1 108 ? 14.797 -7.460 1.102 1.00 94.00 108 THR A C 1
ATOM 800 O O . THR A 1 108 ? 13.694 -6.977 1.355 1.00 94.00 108 THR A O 1
ATOM 803 N N . LEU A 1 109 ? 15.258 -8.585 1.650 1.00 94.12 109 LEU A N 1
ATOM 804 C CA . LEU A 1 109 ? 14.439 -9.495 2.455 1.00 94.12 109 LEU A CA 1
ATOM 805 C C . LEU A 1 109 ? 14.088 -8.954 3.848 1.00 94.12 109 LEU A C 1
ATOM 807 O O . LEU A 1 109 ? 12.988 -9.213 4.325 1.00 94.12 109 LEU A O 1
ATOM 811 N N . ASP A 1 110 ? 14.987 -8.183 4.464 1.00 94.38 110 ASP A N 1
ATOM 812 C CA . ASP A 1 110 ? 14.751 -7.532 5.757 1.00 94.38 110 ASP A CA 1
ATOM 813 C C . ASP A 1 110 ? 13.825 -6.309 5.589 1.00 94.38 110 ASP A C 1
ATOM 815 O O . ASP A 1 110 ? 14.178 -5.380 4.846 1.00 94.38 110 ASP A O 1
ATOM 819 N N . PRO A 1 111 ? 12.666 -6.261 6.277 1.00 94.31 111 PRO A N 1
ATOM 820 C CA . PRO A 1 111 ? 11.789 -5.096 6.291 1.00 94.31 111 PRO A CA 1
ATOM 821 C C . PRO A 1 111 ? 12.496 -3.781 6.638 1.00 94.31 111 PRO A C 1
ATOM 823 O O . PRO A 1 111 ? 12.210 -2.769 5.998 1.00 94.31 111 PRO A O 1
ATOM 826 N N . ALA A 1 112 ? 13.439 -3.789 7.586 1.00 93.31 112 ALA A N 1
ATOM 827 C CA . ALA A 1 112 ? 14.128 -2.581 8.046 1.00 93.31 112 ALA A CA 1
ATOM 828 C C . ALA A 1 112 ? 15.110 -2.015 7.005 1.00 93.31 112 ALA A C 1
ATOM 830 O O . ALA A 1 112 ? 15.366 -0.812 6.972 1.00 93.31 112 ALA A O 1
ATOM 831 N N . GLY A 1 113 ? 15.642 -2.869 6.127 1.00 92.12 113 GLY A N 1
ATOM 832 C CA . GLY A 1 113 ? 16.554 -2.477 5.050 1.00 92.12 113 GLY A CA 1
ATOM 833 C C . GLY A 1 113 ? 15.856 -2.019 3.766 1.00 92.12 113 GLY A C 1
ATOM 834 O O . GLY A 1 113 ? 16.527 -1.655 2.794 1.00 92.12 113 GLY A O 1
ATOM 835 N N . ARG A 1 114 ? 14.519 -2.075 3.705 1.00 92.94 114 ARG A N 1
ATOM 836 C CA . ARG A 1 114 ? 13.768 -1.795 2.478 1.00 92.94 114 ARG A CA 1
ATOM 837 C C . ARG A 1 114 ? 13.830 -0.306 2.129 1.00 92.94 114 ARG A C 1
ATOM 839 O O . ARG A 1 114 ? 13.476 0.557 2.925 1.00 92.94 114 ARG A O 1
ATOM 846 N N . SER A 1 115 ? 14.222 -0.001 0.893 1.00 88.50 115 SER A N 1
ATOM 847 C CA . SER A 1 115 ? 14.109 1.362 0.365 1.00 88.50 115 SER A CA 1
ATOM 848 C C . SER A 1 115 ? 12.658 1.673 -0.012 1.00 88.50 115 SER A C 1
ATOM 850 O O . SER A 1 115 ? 11.966 0.766 -0.494 1.00 88.50 115 SER A O 1
ATOM 852 N N . P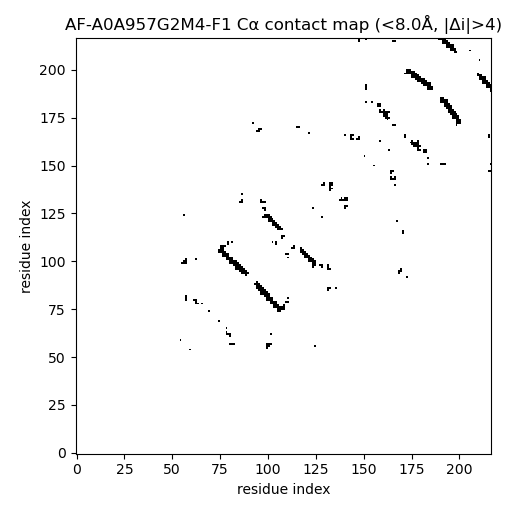RO A 1 116 ? 12.201 2.934 0.115 1.00 84.00 116 PRO A N 1
ATOM 853 C CA . PRO A 1 116 ? 10.908 3.344 -0.415 1.00 84.00 116 PRO A CA 1
ATOM 854 C C . PRO A 1 116 ? 10.738 2.858 -1.852 1.00 84.00 116 PRO A C 1
ATOM 856 O O . PRO A 1 116 ? 11.675 2.926 -2.649 1.00 84.00 116 PRO A O 1
ATOM 859 N N . PHE A 1 117 ? 9.542 2.367 -2.171 1.00 81.25 117 PHE A N 1
ATOM 860 C CA . PHE A 1 117 ? 9.155 1.943 -3.521 1.00 81.25 117 PHE A CA 1
ATOM 861 C C . PHE A 1 117 ? 9.776 0.626 -3.999 1.00 81.25 117 PHE A C 1
ATOM 863 O O . PHE A 1 117 ? 9.519 0.207 -5.129 1.00 81.25 117 PHE A O 1
ATOM 870 N N . SER A 1 118 ? 10.553 -0.053 -3.150 1.00 90.25 118 SER A N 1
ATOM 871 C CA . SER A 1 118 ? 10.935 -1.443 -3.411 1.00 90.25 118 SER A CA 1
ATOM 872 C C . SER A 1 118 ? 9.673 -2.316 -3.477 1.00 90.25 118 SER A C 1
ATOM 874 O O . SER A 1 118 ? 8.767 -2.094 -2.666 1.00 90.25 118 SER A O 1
ATOM 876 N N . PRO A 1 119 ? 9.600 -3.306 -4.388 1.00 92.00 119 PRO A N 1
ATOM 877 C CA . PRO A 1 119 ? 8.421 -4.155 -4.520 1.00 92.00 119 PRO A CA 1
ATOM 878 C C . PRO A 1 119 ? 8.095 -4.876 -3.209 1.00 92.00 119 PRO A C 1
ATOM 880 O O . PRO A 1 119 ? 8.976 -5.445 -2.560 1.00 92.00 119 PRO A O 1
ATOM 883 N N . VAL A 1 120 ? 6.824 -4.830 -2.821 1.00 95.44 120 VAL A N 1
ATOM 884 C CA . VAL A 1 120 ? 6.339 -5.334 -1.536 1.00 95.44 120 VAL A CA 1
ATOM 885 C C . VAL A 1 120 ? 4.873 -5.741 -1.658 1.00 95.44 120 VAL A C 1
ATOM 887 O O . VAL A 1 120 ? 4.122 -5.139 -2.428 1.00 95.44 120 VAL A O 1
ATOM 890 N N . ILE A 1 121 ? 4.471 -6.765 -0.908 1.00 95.44 121 ILE A N 1
ATOM 891 C CA . ILE A 1 121 ? 3.062 -7.101 -0.675 1.00 95.44 121 ILE A CA 1
ATOM 892 C C . ILE A 1 121 ? 2.799 -6.972 0.821 1.00 95.44 121 ILE A C 1
ATOM 894 O O . ILE A 1 121 ? 3.572 -7.475 1.635 1.00 95.44 121 ILE A O 1
ATOM 898 N N . TYR A 1 122 ? 1.698 -6.314 1.163 1.00 96.75 122 TYR A N 1
ATOM 899 C CA . TYR A 1 122 ? 1.218 -6.171 2.529 1.00 96.75 122 TYR A CA 1
ATOM 900 C C . TYR A 1 122 ? -0.017 -7.043 2.739 1.00 96.75 122 TYR A C 1
ATOM 902 O O . TYR A 1 122 ? -0.922 -7.042 1.907 1.00 96.75 122 TYR A O 1
ATOM 910 N N . ILE A 1 123 ? -0.060 -7.754 3.863 1.00 95.81 123 ILE A N 1
ATOM 911 C CA . ILE A 1 123 ? -1.250 -8.444 4.362 1.00 95.81 123 ILE A CA 1
ATOM 912 C C . ILE A 1 123 ? -1.521 -7.868 5.744 1.00 95.81 123 ILE A C 1
ATOM 914 O O . ILE A 1 123 ? -0.835 -8.200 6.711 1.00 95.81 123 ILE A O 1
ATOM 918 N N . ILE A 1 124 ? -2.480 -6.949 5.796 1.00 96.50 124 ILE A N 1
ATOM 919 C CA . ILE A 1 124 ? -2.770 -6.125 6.968 1.00 96.50 124 ILE A CA 1
ATOM 920 C C . ILE A 1 124 ? -4.160 -6.502 7.490 1.00 96.50 124 ILE A C 1
ATOM 922 O O . ILE A 1 124 ? -5.111 -6.520 6.701 1.00 96.50 124 ILE A O 1
ATOM 926 N N . PRO A 1 125 ? -4.311 -6.777 8.793 1.00 95.94 125 PRO A N 1
ATOM 927 C CA . PRO A 1 125 ? -5.612 -7.037 9.386 1.00 95.94 125 PRO A CA 1
ATOM 928 C C . PRO A 1 125 ? -6.442 -5.738 9.375 1.00 95.94 125 PRO A C 1
ATOM 930 O O . PRO A 1 125 ? -6.096 -4.711 9.967 1.00 95.94 125 PRO A O 1
ATOM 933 N N . ALA A 1 126 ? -7.488 -5.744 8.544 1.00 95.00 126 ALA A N 1
ATOM 934 C CA . ALA A 1 126 ? -8.151 -4.520 8.100 1.00 95.00 126 ALA A CA 1
ATOM 935 C C . ALA A 1 126 ? -8.914 -3.799 9.222 1.00 95.00 126 ALA A C 1
ATOM 937 O O . ALA A 1 126 ? -8.954 -2.570 9.233 1.00 95.00 126 ALA A O 1
ATOM 938 N N . ALA A 1 127 ? -9.515 -4.545 10.155 1.00 96.12 127 ALA A N 1
ATOM 939 C CA . ALA A 1 127 ? -10.291 -3.965 11.249 1.00 96.12 127 ALA A CA 1
ATOM 940 C C . ALA A 1 127 ? -9.387 -3.203 12.229 1.00 96.12 127 ALA A C 1
ATOM 942 O O . ALA A 1 127 ? -9.722 -2.105 12.659 1.00 96.12 127 ALA A O 1
ATOM 943 N N . GLU A 1 128 ? -8.215 -3.753 12.512 1.00 96.81 128 GLU A N 1
ATOM 944 C CA . GLU A 1 128 ? -7.192 -3.226 13.402 1.00 96.81 128 GLU A CA 1
ATOM 945 C C . GLU A 1 128 ? -6.540 -1.987 12.793 1.00 96.81 128 GLU A C 1
ATOM 947 O O . GLU A 1 128 ? -6.344 -0.985 13.480 1.00 96.81 128 GLU A O 1
ATOM 952 N N . TYR A 1 129 ? -6.265 -2.014 11.483 1.00 97.62 129 TYR A N 1
ATOM 953 C CA . TYR A 1 129 ? -5.745 -0.841 10.783 1.00 97.62 129 TYR A CA 1
ATOM 954 C C . TYR A 1 129 ? -6.748 0.315 10.812 1.00 97.62 129 TYR A C 1
ATOM 956 O O . TYR A 1 129 ? -6.381 1.454 11.099 1.00 97.62 129 TYR A O 1
ATOM 964 N N . GLN A 1 130 ? -8.025 0.005 10.578 1.00 97.75 130 GLN A N 1
ATOM 965 C CA . GLN A 1 130 ? -9.103 0.977 10.671 1.00 97.75 130 GLN A CA 1
ATOM 966 C C . GLN A 1 130 ? -9.232 1.540 12.097 1.00 97.75 130 GLN A C 1
ATOM 968 O O . GLN A 1 130 ? -9.220 2.753 12.288 1.00 97.75 130 GLN A O 1
ATOM 973 N N . GLN A 1 131 ? -9.295 0.663 13.102 1.00 97.69 131 GLN A N 1
ATOM 974 C CA . GLN A 1 131 ? -9.450 1.034 14.506 1.00 97.69 131 GLN A CA 1
ATOM 975 C C . GLN A 1 131 ? -8.303 1.917 14.999 1.00 97.69 131 GLN A C 1
ATOM 977 O O . GLN A 1 131 ? -8.554 2.895 15.700 1.00 97.69 131 GLN A O 1
ATOM 982 N N . MET A 1 132 ? -7.059 1.591 14.635 1.00 97.50 132 MET A N 1
ATOM 983 C CA . MET A 1 132 ? -5.880 2.369 15.015 1.00 97.50 132 MET A CA 1
ATOM 984 C C . MET A 1 132 ? -5.996 3.830 14.559 1.00 97.50 132 MET A C 1
ATOM 986 O O . MET A 1 132 ? -5.722 4.743 15.337 1.00 97.50 132 MET A O 1
ATOM 990 N N . TRP A 1 133 ? -6.416 4.050 13.314 1.00 98.12 133 TRP A N 1
ATOM 991 C CA . TRP A 1 133 ? -6.551 5.385 12.732 1.00 98.12 133 TRP A CA 1
ATOM 992 C C . TRP A 1 133 ? -7.785 6.127 13.256 1.00 98.12 133 TRP A C 1
ATOM 994 O O . TRP A 1 133 ? -7.682 7.286 13.665 1.00 98.12 133 TRP A O 1
ATOM 1004 N N . ASP A 1 134 ? -8.925 5.439 13.359 1.00 98.12 134 ASP A N 1
ATOM 1005 C CA . ASP A 1 134 ? -10.156 6.006 13.917 1.00 98.12 134 ASP A CA 1
ATOM 1006 C C . ASP A 1 134 ? -9.962 6.435 15.388 1.00 98.12 134 ASP A C 1
ATOM 1008 O O . ASP A 1 134 ? -10.439 7.498 15.791 1.00 98.12 134 ASP A O 1
ATOM 1012 N N . ALA A 1 135 ? -9.212 5.664 16.188 1.00 97.75 135 ALA A N 1
ATOM 1013 C CA . ALA A 1 135 ? -8.884 6.000 17.578 1.00 97.75 135 ALA A CA 1
ATOM 1014 C C . ALA A 1 135 ? -8.007 7.259 17.702 1.00 97.75 135 ALA A C 1
ATOM 1016 O O . ALA A 1 135 ? -8.084 7.968 18.707 1.00 97.75 135 ALA A O 1
ATOM 1017 N N . ALA A 1 136 ? -7.211 7.565 16.674 1.00 97.62 136 ALA A N 1
ATOM 1018 C CA . ALA A 1 136 ? -6.448 8.806 16.570 1.00 97.62 136 ALA A CA 1
ATOM 1019 C C . ALA A 1 136 ? -7.275 9.985 16.013 1.00 97.62 136 ALA A C 1
ATOM 1021 O O . ALA A 1 136 ? -6.761 11.099 15.895 1.00 97.62 136 ALA A O 1
ATOM 1022 N N . GLY A 1 137 ? -8.553 9.764 15.684 1.00 97.81 137 GLY A N 1
ATOM 1023 C CA . GLY A 1 137 ? -9.437 10.766 15.091 1.00 97.81 137 GLY A CA 1
ATOM 1024 C C . GLY A 1 137 ? -9.202 11.008 13.597 1.00 97.81 137 GLY A C 1
ATOM 1025 O O . GLY A 1 137 ? -9.714 11.995 13.065 1.00 97.81 137 GLY A O 1
ATOM 1026 N N . ASP A 1 138 ? -8.453 10.136 12.915 1.00 97.75 138 ASP A N 1
ATOM 1027 C CA . ASP A 1 138 ? -8.201 10.221 11.476 1.00 97.75 138 ASP A CA 1
ATOM 1028 C C . ASP A 1 138 ? -8.993 9.145 10.718 1.00 97.75 138 ASP A C 1
ATOM 1030 O O . ASP A 1 138 ? -8.698 7.956 10.765 1.00 97.75 138 ASP A O 1
ATOM 1034 N N . SER A 1 139 ? -10.001 9.579 9.961 1.00 97.75 139 SER A N 1
ATOM 1035 C CA . SER A 1 139 ? -10.876 8.687 9.186 1.00 97.75 139 SER A CA 1
ATOM 1036 C C . SER A 1 139 ? -10.318 8.297 7.809 1.00 97.75 139 SER A C 1
ATOM 1038 O O . SER A 1 139 ? -11.037 7.698 7.004 1.00 97.75 139 SER A O 1
ATOM 1040 N N . TYR A 1 140 ? -9.072 8.657 7.475 1.00 96.44 140 TYR A N 1
ATOM 1041 C CA . TYR A 1 140 ? -8.498 8.425 6.148 1.00 96.44 140 TYR A CA 1
ATOM 1042 C C . TYR A 1 140 ? -8.542 6.949 5.739 1.00 96.44 140 TYR A C 1
ATOM 1044 O O . TYR A 1 140 ? -9.023 6.632 4.645 1.00 96.44 140 TYR A O 1
ATOM 1052 N N . VAL A 1 141 ? -8.078 6.044 6.608 1.00 97.75 141 VAL A N 1
ATOM 1053 C CA . VAL A 1 141 ? -8.050 4.597 6.330 1.00 97.75 141 VAL A CA 1
ATOM 1054 C C . VAL A 1 141 ? -9.470 4.066 6.145 1.00 97.75 141 VAL A C 1
ATOM 1056 O O . VAL A 1 141 ? -9.748 3.426 5.132 1.00 97.75 141 VAL A O 1
ATOM 1059 N N . SER A 1 142 ? -10.394 4.425 7.035 1.00 98.19 142 SER A N 1
ATOM 1060 C CA . SER A 1 142 ? -11.813 4.044 6.985 1.00 98.19 142 SER A CA 1
ATOM 1061 C C . SER A 1 142 ? -12.484 4.468 5.679 1.00 98.19 142 SER A C 1
ATOM 1063 O O . SER A 1 142 ? -13.088 3.653 4.976 1.00 98.19 142 SER A O 1
ATOM 1065 N N . ASN A 1 143 ? -12.312 5.733 5.291 1.00 98.25 143 ASN A N 1
ATOM 1066 C CA . ASN A 1 143 ? -12.859 6.273 4.049 1.00 98.25 143 ASN A CA 1
ATOM 1067 C C . ASN A 1 143 ? -12.235 5.614 2.811 1.00 98.25 143 ASN A C 1
ATOM 1069 O O . ASN A 1 143 ? -12.921 5.375 1.816 1.00 98.25 143 ASN A O 1
ATOM 1073 N N . THR A 1 144 ? -10.935 5.320 2.853 1.00 97.94 144 THR A N 1
ATOM 1074 C CA . THR A 1 144 ? -10.220 4.688 1.738 1.00 97.94 144 THR A CA 1
ATOM 1075 C C . THR A 1 144 ? -10.636 3.227 1.577 1.00 97.94 144 THR A C 1
ATOM 1077 O O . THR A 1 144 ? -10.960 2.814 0.465 1.00 97.94 144 THR A O 1
ATOM 1080 N N . MET A 1 145 ? -10.743 2.468 2.672 1.00 97.62 145 MET A N 1
ATOM 1081 C CA . MET A 1 145 ? -11.270 1.100 2.664 1.00 97.62 145 MET A CA 1
ATOM 1082 C C . MET A 1 145 ? -12.713 1.041 2.158 1.00 97.62 145 MET A C 1
ATOM 1084 O O . MET A 1 145 ? -13.047 0.148 1.381 1.00 97.62 145 MET A O 1
ATOM 1088 N N . ALA A 1 146 ? -13.569 1.989 2.554 1.00 98.12 146 ALA A N 1
ATOM 1089 C CA . ALA A 1 146 ? -14.941 2.065 2.056 1.00 98.12 146 ALA A CA 1
ATOM 1090 C C . ALA A 1 146 ? -14.980 2.244 0.529 1.00 98.12 146 ALA A C 1
ATOM 1092 O O . ALA A 1 146 ? -15.689 1.507 -0.153 1.00 98.12 146 ALA A O 1
ATOM 1093 N N . LYS A 1 147 ? -14.152 3.145 -0.018 1.00 97.75 147 LYS A N 1
ATOM 1094 C CA . LYS A 1 147 ? -14.032 3.351 -1.471 1.00 97.75 147 LYS A CA 1
ATOM 1095 C C . LYS A 1 147 ? -13.472 2.128 -2.198 1.00 97.75 147 LYS A C 1
ATOM 1097 O O . LYS A 1 147 ? -13.942 1.814 -3.285 1.00 97.75 147 LYS A O 1
ATOM 1102 N N . ILE A 1 148 ? -12.489 1.433 -1.618 1.00 97.25 148 ILE A N 1
ATOM 1103 C CA . ILE A 1 148 ? -11.954 0.173 -2.167 1.00 97.25 148 ILE A CA 1
ATOM 1104 C C . ILE A 1 148 ? -13.078 -0.863 -2.273 1.00 97.25 148 ILE A C 1
ATOM 1106 O O . ILE A 1 148 ? -13.295 -1.422 -3.346 1.00 97.25 148 ILE A O 1
ATOM 1110 N N . LYS A 1 149 ? -13.836 -1.072 -1.188 1.00 96.25 149 LYS A N 1
ATOM 1111 C CA . LYS A 1 149 ? -14.962 -2.018 -1.149 1.00 96.25 149 LYS A CA 1
ATOM 1112 C C . LYS A 1 149 ? -16.055 -1.648 -2.150 1.00 96.25 149 LYS A C 1
ATOM 1114 O O . LYS A 1 149 ? -16.537 -2.519 -2.866 1.00 96.25 149 LYS A O 1
ATOM 1119 N N . GLU A 1 150 ? -16.417 -0.368 -2.236 1.00 97.12 150 GLU A N 1
ATOM 1120 C CA . GLU A 1 150 ? -17.385 0.131 -3.219 1.00 97.12 150 GLU A CA 1
ATOM 1121 C C . GLU A 1 150 ? -16.917 -0.148 -4.652 1.00 97.12 150 GLU A C 1
ATOM 1123 O O . GLU A 1 150 ? -17.681 -0.659 -5.467 1.00 97.12 150 GLU A O 1
ATOM 1128 N N . LEU A 1 151 ? -15.648 0.128 -4.952 1.00 96.94 151 LEU A N 1
ATOM 1129 C CA . LEU A 1 151 ? -15.078 -0.067 -6.279 1.00 96.94 151 LEU A CA 1
ATOM 1130 C C . LEU A 1 151 ? -15.030 -1.550 -6.678 1.00 96.94 151 LEU A C 1
ATOM 1132 O O . LEU A 1 151 ? -15.349 -1.871 -7.824 1.00 96.94 151 LEU A O 1
ATOM 1136 N N . ILE A 1 152 ? -14.662 -2.440 -5.748 1.00 96.12 152 ILE A N 1
ATOM 1137 C CA . ILE A 1 152 ? -14.664 -3.901 -5.945 1.00 96.12 152 ILE A CA 1
ATOM 1138 C C . ILE A 1 152 ? -16.090 -4.428 -6.133 1.00 96.12 152 ILE A C 1
ATOM 1140 O O . ILE A 1 152 ? -16.301 -5.292 -6.976 1.00 96.12 152 ILE A O 1
ATOM 1144 N N . ALA A 1 153 ? -17.069 -3.897 -5.397 1.00 96.00 153 ALA A N 1
ATOM 1145 C CA . ALA A 1 153 ? -18.465 -4.309 -5.520 1.00 96.00 153 ALA A CA 1
ATOM 1146 C C . ALA A 1 153 ? -19.117 -3.810 -6.821 1.00 96.00 153 ALA A C 1
ATOM 1148 O O . ALA A 1 153 ? -19.885 -4.534 -7.450 1.00 96.00 153 ALA A O 1
ATOM 1149 N N . ALA A 1 154 ? -18.825 -2.573 -7.230 1.00 96.69 154 ALA A N 1
ATOM 1150 C CA .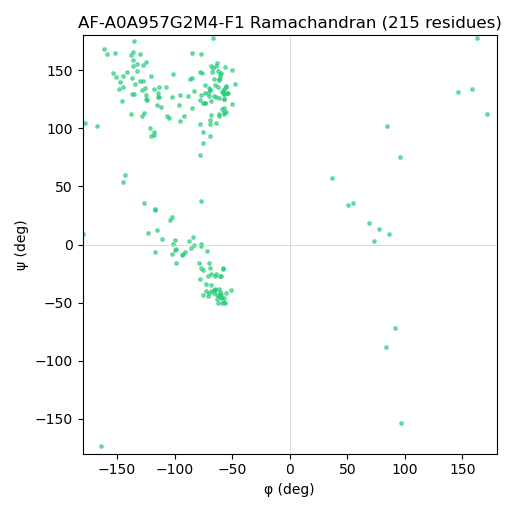 ALA A 1 154 ? -19.435 -1.951 -8.402 1.00 96.69 154 ALA A CA 1
ATOM 1151 C C . ALA A 1 154 ? -18.837 -2.437 -9.730 1.00 96.69 154 ALA A C 1
ATOM 1153 O O . ALA A 1 154 ? -19.532 -2.409 -10.745 1.00 96.69 154 ALA A O 1
ATOM 1154 N N . GLN A 1 155 ? -17.555 -2.822 -9.733 1.00 96.31 155 GLN A N 1
ATOM 1155 C CA . GLN A 1 155 ? -16.778 -3.222 -10.914 1.00 96.31 155 GLN A CA 1
ATOM 1156 C C . GLN A 1 155 ? -17.096 -2.415 -12.190 1.00 96.31 155 GLN A C 1
ATOM 1158 O O . GLN A 1 155 ? -17.488 -3.000 -13.206 1.00 96.31 155 GLN A O 1
ATOM 1163 N N . PRO A 1 156 ? -16.970 -1.069 -12.182 1.00 95.81 156 PRO A N 1
ATOM 1164 C CA . PRO A 1 156 ? -17.142 -0.269 -13.390 1.00 95.81 156 PRO A CA 1
ATOM 1165 C C . PRO A 1 156 ? -16.303 -0.807 -14.552 1.00 95.81 156 PRO A C 1
ATOM 1167 O O . PRO A 1 156 ? -15.205 -1.324 -14.377 1.00 95.81 156 PRO A O 1
ATOM 1170 N N . THR A 1 157 ? -16.781 -0.611 -15.780 1.00 94.25 157 THR A N 1
ATOM 1171 C CA . THR A 1 157 ? -16.110 -1.104 -16.997 1.00 94.25 157 THR A CA 1
ATOM 1172 C C . THR A 1 157 ? -14.677 -0.592 -17.172 1.00 94.25 157 THR A C 1
ATOM 1174 O O . THR A 1 157 ? -13.899 -1.178 -17.920 1.00 94.25 157 THR A O 1
ATOM 1177 N N . SER A 1 158 ? -14.327 0.509 -16.508 1.00 92.62 158 SER A N 1
ATOM 1178 C CA . SER A 1 158 ? -12.977 1.063 -16.472 1.00 92.62 158 SER A CA 1
ATOM 1179 C C . SER A 1 158 ? -12.702 1.731 -15.129 1.00 92.62 158 SER A C 1
ATOM 1181 O O . SER A 1 158 ? -13.551 2.474 -14.631 1.00 92.62 158 SER A O 1
ATOM 1183 N N . LEU A 1 159 ? -11.492 1.542 -14.598 1.00 95.69 159 LEU A N 1
ATOM 1184 C CA . LEU A 1 159 ? -10.993 2.332 -13.472 1.00 95.69 159 LEU A CA 1
ATOM 1185 C C . LEU A 1 159 ? -10.788 3.795 -13.871 1.00 95.69 159 LEU A C 1
ATOM 1187 O O . LEU A 1 159 ? -10.497 4.100 -15.032 1.00 95.69 159 LEU A O 1
ATOM 1191 N N . ALA A 1 160 ? -10.906 4.695 -12.894 1.00 96.69 160 ALA A N 1
ATOM 1192 C CA . ALA A 1 160 ? -10.575 6.097 -13.098 1.00 96.69 160 ALA A CA 1
ATOM 1193 C C . ALA A 1 160 ? -9.092 6.230 -13.501 1.00 96.69 160 ALA A C 1
ATOM 1195 O O . ALA A 1 160 ? -8.252 5.485 -12.991 1.00 96.69 160 ALA A O 1
ATOM 1196 N N . PRO A 1 161 ? -8.730 7.172 -14.390 1.00 96.50 161 PRO A N 1
ATOM 1197 C CA . PRO A 1 161 ? -7.346 7.340 -14.837 1.00 96.50 161 PRO A CA 1
ATOM 1198 C C . PRO A 1 161 ? -6.425 7.948 -13.767 1.00 96.50 161 PRO A C 1
ATOM 1200 O O . PRO A 1 161 ? -5.226 8.079 -13.998 1.00 96.50 161 PRO A O 1
ATOM 1203 N N . SER A 1 162 ? -6.972 8.350 -12.622 1.00 96.31 162 SER A N 1
ATOM 1204 C CA . SER A 1 162 ? -6.270 8.905 -11.466 1.00 96.31 162 SER A CA 1
ATOM 1205 C C . SER A 1 162 ? -7.163 8.800 -10.225 1.00 96.31 162 SER A C 1
ATOM 1207 O O . SER A 1 162 ? -8.357 8.512 -10.328 1.00 96.31 162 SER A O 1
ATOM 1209 N N . GLY A 1 163 ? -6.589 9.029 -9.045 1.00 95.50 163 GLY A N 1
ATOM 1210 C CA . GLY A 1 163 ? -7.320 9.112 -7.782 1.00 95.50 163 GLY A CA 1
ATOM 1211 C C . GLY A 1 163 ? -7.917 7.792 -7.294 1.00 95.50 163 GLY A C 1
ATOM 1212 O O . GLY A 1 163 ? -8.812 7.822 -6.451 1.00 95.50 163 GLY A O 1
ATOM 1213 N N . ASN A 1 164 ? -7.450 6.645 -7.801 1.00 97.25 164 ASN A N 1
ATOM 1214 C CA . ASN A 1 164 ? -7.906 5.356 -7.283 1.00 97.25 164 ASN A CA 1
ATOM 1215 C C . ASN A 1 164 ? -7.443 5.204 -5.827 1.00 97.25 164 ASN A C 1
ATOM 1217 O O . ASN A 1 164 ? -6.299 5.561 -5.521 1.00 97.25 164 ASN A O 1
ATOM 1221 N N . PRO A 1 165 ? -8.303 4.696 -4.927 1.00 96.88 165 PRO A N 1
ATOM 1222 C CA . PRO A 1 165 ? -7.923 4.518 -3.534 1.00 96.88 165 PRO A CA 1
ATOM 1223 C C . PRO A 1 165 ? -6.824 3.452 -3.436 1.00 96.88 165 PRO A C 1
ATOM 1225 O O . PRO A 1 165 ? -6.812 2.491 -4.202 1.00 96.88 165 PRO A O 1
ATOM 1228 N N . VAL A 1 166 ? -5.861 3.641 -2.539 1.00 96.50 166 VAL A N 1
ATOM 1229 C CA . VAL A 1 166 ? -4.760 2.697 -2.307 1.00 96.50 166 VAL A CA 1
ATOM 1230 C C . VAL A 1 166 ? -4.429 2.713 -0.823 1.00 96.50 166 VAL A C 1
ATOM 1232 O O . VAL A 1 166 ? -4.523 3.757 -0.183 1.00 96.50 166 VAL A O 1
ATOM 1235 N N . LEU A 1 167 ? -4.051 1.556 -0.297 1.00 96.75 167 LEU A N 1
ATOM 1236 C CA . LEU A 1 167 ? -3.456 1.351 1.015 1.00 96.75 167 LEU A CA 1
ATOM 1237 C C . LEU A 1 167 ? -2.277 0.364 0.883 1.00 96.75 167 LEU A C 1
ATOM 1239 O O . LEU A 1 167 ? -2.224 -0.399 -0.089 1.00 96.75 167 LEU A O 1
ATOM 1243 N N . PRO A 1 168 ? -1.334 0.344 1.836 1.00 95.88 168 PRO A N 1
ATOM 1244 C CA . PRO A 1 168 ? -1.254 1.208 3.017 1.00 95.88 168 PRO A CA 1
ATOM 1245 C C . PRO A 1 168 ? -0.738 2.625 2.699 1.00 95.88 168 PRO A C 1
ATOM 1247 O O . PRO A 1 168 ? -0.175 2.862 1.627 1.00 95.88 168 PRO A O 1
ATOM 1250 N N . VAL A 1 169 ? -0.933 3.580 3.617 1.00 92.94 169 VAL A N 1
ATOM 1251 C CA . VAL A 1 169 ? -0.519 4.988 3.413 1.00 92.94 169 VAL A CA 1
ATOM 1252 C C . VAL A 1 169 ? 0.995 5.151 3.289 1.00 92.94 169 VAL A C 1
ATOM 1254 O O . VAL A 1 169 ? 1.475 6.072 2.634 1.00 92.94 169 VAL A O 1
ATOM 1257 N N . GLU A 1 170 ? 1.751 4.222 3.867 1.00 90.38 170 GLU A N 1
ATOM 1258 C CA . GLU A 1 170 ? 3.210 4.167 3.880 1.00 90.38 170 GLU A CA 1
ATOM 1259 C C . GLU A 1 170 ? 3.802 4.101 2.466 1.00 90.38 170 GLU A C 1
ATOM 1261 O O . GLU A 1 170 ? 4.921 4.562 2.238 1.00 90.38 170 GLU A O 1
ATOM 1266 N N . GLU A 1 171 ? 3.044 3.565 1.506 1.00 91.62 171 GLU A N 1
ATOM 1267 C CA . GLU A 1 171 ? 3.459 3.445 0.106 1.00 91.62 171 GLU A CA 1
ATOM 1268 C C . GLU A 1 171 ? 3.063 4.649 -0.759 1.00 91.62 171 GLU A C 1
ATOM 1270 O O . GLU A 1 171 ? 3.472 4.747 -1.926 1.00 91.62 171 GLU A O 1
ATOM 1275 N N . ILE A 1 172 ? 2.294 5.582 -0.194 1.00 89.69 172 ILE A N 1
ATOM 1276 C CA . ILE A 1 172 ? 1.675 6.696 -0.905 1.00 89.69 172 ILE A CA 1
ATOM 1277 C C . ILE A 1 172 ? 2.441 7.977 -0.594 1.00 89.69 172 ILE A C 1
ATOM 1279 O O . ILE A 1 172 ? 2.367 8.547 0.490 1.00 89.69 172 ILE A O 1
ATOM 1283 N N . MET A 1 173 ? 3.164 8.474 -1.594 1.00 86.56 173 MET A N 1
ATOM 1284 C CA . MET A 1 173 ? 3.831 9.773 -1.528 1.00 86.56 173 MET A CA 1
ATOM 1285 C C . MET A 1 173 ? 3.257 10.699 -2.598 1.00 86.56 173 MET A C 1
ATOM 1287 O O . MET A 1 173 ? 3.668 10.665 -3.756 1.00 86.56 173 MET A O 1
ATOM 1291 N N . GLY A 1 174 ? 2.297 11.535 -2.196 1.00 90.00 174 GLY A N 1
ATOM 1292 C CA . GLY A 1 174 ? 1.568 12.432 -3.093 1.00 90.00 174 GLY A CA 1
ATOM 1293 C C . GLY A 1 174 ? 0.227 11.860 -3.539 1.00 90.00 174 GLY A C 1
ATOM 1294 O O . GLY A 1 174 ? -0.397 11.078 -2.830 1.00 90.00 174 GLY A O 1
ATOM 1295 N N . SER A 1 175 ? -0.237 12.282 -4.712 1.00 91.62 175 SER A N 1
ATOM 1296 C CA . SER A 1 175 ? -1.530 11.859 -5.256 1.00 91.62 175 SER A CA 1
ATOM 1297 C C . SER A 1 175 ? -1.355 10.775 -6.313 1.00 91.62 175 SER A C 1
ATOM 1299 O O . SER A 1 175 ? -0.367 10.796 -7.051 1.00 91.62 175 SER A O 1
ATOM 1301 N N . ASN A 1 176 ? -2.310 9.841 -6.406 1.00 94.62 176 ASN A N 1
ATOM 1302 C CA . ASN A 1 176 ? -2.372 8.932 -7.546 1.00 94.62 176 ASN A CA 1
ATOM 1303 C C . ASN A 1 176 ? -2.766 9.734 -8.792 1.00 94.62 176 ASN A C 1
ATOM 1305 O O . ASN A 1 176 ? -3.947 9.952 -9.040 1.00 94.62 176 ASN A O 1
ATOM 1309 N N . ASP A 1 177 ? -1.785 10.208 -9.550 1.00 95.31 177 ASP A N 1
ATOM 1310 C CA . ASP A 1 177 ? -2.006 11.098 -10.693 1.00 95.31 177 ASP A CA 1
ATOM 1311 C C . ASP A 1 177 ? -2.127 10.350 -12.027 1.00 95.31 177 ASP A C 1
ATOM 1313 O O . ASP A 1 177 ? -2.512 10.933 -13.039 1.00 95.31 177 ASP A O 1
ATOM 1317 N N .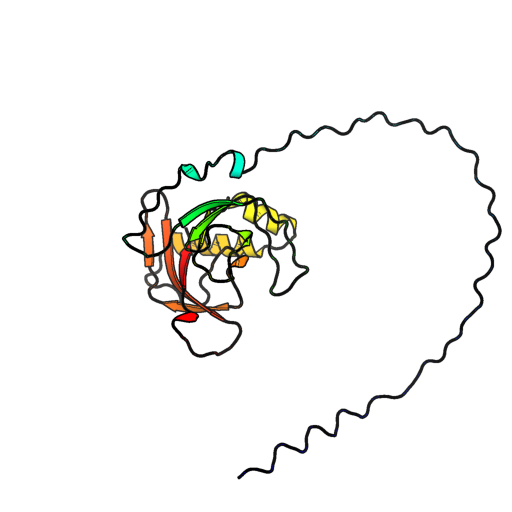 LEU A 1 178 ? -1.835 9.049 -12.010 1.00 96.19 178 LEU A N 1
ATOM 1318 C CA . LEU A 1 178 ? -1.952 8.150 -13.146 1.00 96.19 178 LEU A CA 1
ATOM 1319 C C . LEU A 1 178 ? -2.384 6.758 -12.685 1.00 96.19 178 LEU A C 1
ATOM 1321 O O . LEU A 1 178 ? -1.803 6.191 -11.757 1.00 96.19 178 LEU A O 1
ATOM 1325 N N . ALA A 1 179 ? -3.335 6.179 -13.402 1.00 97.31 179 ALA A N 1
ATOM 1326 C CA . ALA A 1 179 ? -3.742 4.792 -13.309 1.00 97.31 179 ALA A CA 1
ATOM 1327 C C . ALA A 1 179 ? -4.156 4.285 -14.693 1.00 97.31 179 ALA A C 1
ATOM 1329 O O . ALA A 1 179 ? -5.021 4.848 -15.360 1.00 97.31 179 ALA A O 1
ATOM 1330 N N . VAL A 1 180 ? -3.507 3.217 -15.143 1.00 96.88 180 VAL A N 1
ATOM 1331 C CA . VAL A 1 180 ? -3.725 2.604 -16.453 1.00 96.88 180 VAL A CA 1
ATOM 1332 C C . VAL A 1 180 ? -3.743 1.087 -16.328 1.00 96.88 180 VAL A C 1
ATOM 1334 O O . VAL A 1 180 ? -3.287 0.525 -15.334 1.00 96.88 180 VAL A O 1
ATOM 1337 N N . GLN A 1 181 ? -4.264 0.408 -17.353 1.00 96.50 181 GLN A N 1
ATOM 1338 C CA . GLN A 1 181 ? -4.375 -1.059 -17.377 1.00 96.50 181 GLN A CA 1
ATOM 1339 C C . GLN A 1 181 ? -5.136 -1.620 -16.161 1.00 96.50 181 GLN A C 1
ATOM 1341 O O . GLN A 1 181 ? -4.801 -2.683 -15.632 1.00 96.50 181 GLN A O 1
ATOM 1346 N N . GLY A 1 182 ? -6.145 -0.866 -15.717 1.00 97.19 182 GLY A N 1
ATOM 1347 C CA . GLY A 1 182 ? -7.030 -1.242 -14.630 1.00 97.19 182 GLY A CA 1
ATOM 1348 C C . GLY A 1 182 ? -7.818 -2.507 -14.948 1.00 97.19 182 GLY A C 1
ATOM 1349 O O . GLY A 1 182 ? -8.345 -2.640 -16.050 1.00 97.19 182 GLY A O 1
ATOM 1350 N N . SER A 1 183 ? -7.902 -3.424 -13.990 1.00 97.00 183 SER A N 1
ATOM 1351 C CA . SER A 1 183 ? -8.709 -4.640 -14.099 1.00 97.00 183 SER A CA 1
ATOM 1352 C C . SER A 1 183 ? -9.178 -5.083 -12.725 1.00 97.00 183 SER A C 1
ATOM 1354 O O . SER A 1 183 ? -8.409 -5.027 -11.767 1.00 97.00 183 SER A O 1
ATOM 1356 N N . TYR A 1 184 ? -10.391 -5.618 -12.658 1.00 96.69 184 TYR A N 1
ATOM 1357 C CA . TYR A 1 184 ? -10.850 -6.403 -11.516 1.00 96.69 184 TYR A CA 1
ATOM 1358 C C . TYR A 1 184 ? -10.271 -7.808 -11.598 1.00 96.69 184 TYR A C 1
ATOM 1360 O O . TYR A 1 184 ? -9.991 -8.313 -12.690 1.00 96.69 184 TYR A O 1
ATOM 1368 N N . VAL A 1 185 ? -10.025 -8.405 -10.441 1.00 94.69 185 VAL A N 1
ATOM 1369 C CA . VAL A 1 185 ? -9.434 -9.730 -10.302 1.00 94.69 185 VAL A CA 1
ATOM 1370 C C . VAL A 1 185 ? -10.234 -10.474 -9.245 1.00 94.69 185 VAL A C 1
ATOM 1372 O O . VAL A 1 185 ? -10.437 -9.965 -8.148 1.00 94.69 185 VAL A O 1
ATOM 1375 N N . ASN A 1 186 ? -10.667 -11.683 -9.578 1.00 92.81 186 ASN A N 1
ATOM 1376 C CA . ASN A 1 186 ? -11.259 -12.614 -8.631 1.00 92.81 186 ASN A CA 1
ATOM 1377 C C . ASN A 1 186 ? -10.318 -13.824 -8.535 1.00 92.81 186 ASN A C 1
ATOM 1379 O O . ASN A 1 186 ? -10.014 -14.466 -9.542 1.00 92.81 186 ASN A O 1
ATOM 1383 N N . LEU A 1 187 ? -9.811 -14.077 -7.330 1.00 86.06 187 LEU A N 1
ATOM 1384 C CA . LEU A 1 187 ? -8.873 -15.149 -6.992 1.00 86.06 187 LEU A CA 1
ATOM 1385 C C . LEU A 1 187 ? -9.576 -16.313 -6.267 1.00 86.06 187 LEU A C 1
ATOM 1387 O O . LEU A 1 187 ? -8.939 -17.104 -5.579 1.00 86.06 187 LEU A O 1
ATOM 1391 N N . GLY A 1 188 ? -10.897 -16.429 -6.415 1.00 86.31 188 GLY A N 1
ATOM 1392 C CA . GLY A 1 188 ? -11.740 -17.440 -5.784 1.00 86.31 188 GLY A CA 1
ATOM 1393 C C . GLY A 1 188 ? -12.296 -16.970 -4.444 1.00 86.31 188 GLY A C 1
ATOM 1394 O O . GLY A 1 188 ? -13.484 -16.688 -4.333 1.00 86.31 188 GLY A O 1
ATOM 1395 N N . ASN A 1 189 ? -11.442 -16.887 -3.426 1.00 84.38 189 ASN A N 1
ATOM 1396 C CA . ASN A 1 189 ? -11.808 -16.446 -2.073 1.00 84.38 189 ASN A CA 1
ATOM 1397 C C . ASN A 1 189 ? -11.463 -14.976 -1.788 1.00 84.38 189 ASN A C 1
ATOM 1399 O O . ASN A 1 189 ? -11.778 -14.474 -0.711 1.00 84.38 189 ASN A O 1
ATOM 1403 N N . THR A 1 190 ? -10.818 -14.298 -2.733 1.00 85.00 190 THR A N 1
ATOM 1404 C CA . THR A 1 190 ? -10.437 -12.890 -2.618 1.00 85.00 190 THR A CA 1
ATOM 1405 C C . THR A 1 190 ? -10.786 -12.174 -3.910 1.00 85.00 190 THR A C 1
ATOM 1407 O O . THR A 1 190 ? -10.561 -12.696 -5.005 1.00 85.00 190 THR A O 1
ATOM 1410 N N . GLU A 1 191 ? -11.332 -10.974 -3.784 1.00 94.56 191 GLU A N 1
ATOM 1411 C CA . GLU A 1 191 ? -11.654 -10.099 -4.901 1.00 94.56 191 GLU A CA 1
ATOM 1412 C C . GLU A 1 191 ? -10.897 -8.796 -4.736 1.00 94.56 191 GLU A C 1
ATOM 1414 O O . GLU A 1 191 ? -10.700 -8.314 -3.628 1.00 94.56 191 GLU A O 1
ATOM 1419 N N . GLY A 1 192 ? -10.480 -8.217 -5.849 1.00 96.56 192 GLY A N 1
ATOM 1420 C CA . GLY A 1 192 ? -9.725 -6.987 -5.826 1.00 96.56 192 GLY A CA 1
ATOM 1421 C C . GLY A 1 192 ? -9.687 -6.315 -7.179 1.00 96.56 192 GLY A C 1
ATOM 1422 O O . GLY A 1 192 ? -10.309 -6.746 -8.154 1.00 96.56 192 GLY A O 1
ATOM 1423 N N . TYR A 1 193 ? -8.900 -5.257 -7.259 1.00 97.31 193 TYR A N 1
ATOM 1424 C CA . TYR A 1 193 ? -8.527 -4.645 -8.519 1.00 97.31 193 TYR A CA 1
ATOM 1425 C C . TYR A 1 193 ? -7.032 -4.384 -8.557 1.00 97.31 193 TYR A C 1
ATOM 1427 O O . TYR A 1 193 ? -6.355 -4.235 -7.540 1.00 97.31 193 TYR A O 1
ATOM 1435 N N . ARG A 1 194 ? -6.519 -4.328 -9.779 1.00 97.25 194 ARG A N 1
ATOM 1436 C CA . ARG A 1 194 ? -5.133 -4.005 -10.080 1.00 97.25 194 ARG A CA 1
ATOM 1437 C C . ARG A 1 194 ? -5.054 -2.890 -11.096 1.00 97.25 194 ARG A C 1
ATOM 1439 O O . ARG A 1 194 ? -5.941 -2.754 -11.935 1.00 97.25 194 ARG A O 1
ATOM 1446 N N . PHE A 1 195 ? -3.955 -2.157 -11.077 1.00 97.94 195 PHE A N 1
ATOM 1447 C CA . PHE A 1 195 ? -3.613 -1.187 -12.108 1.00 97.94 195 PHE A CA 1
ATOM 1448 C C . PHE A 1 195 ? -2.111 -0.905 -12.100 1.00 97.94 195 PHE A C 1
ATOM 1450 O O . PHE A 1 195 ? -1.403 -1.220 -11.144 1.00 97.94 195 PHE A O 1
ATOM 1457 N N . VAL A 1 196 ? -1.623 -0.304 -13.181 1.00 97.50 196 VAL A N 1
ATOM 1458 C CA . VAL A 1 196 ? -0.304 0.324 -13.211 1.00 97.50 196 VAL A CA 1
ATOM 1459 C C . VAL A 1 196 ? -0.499 1.804 -12.930 1.00 97.50 196 VAL A C 1
ATOM 1461 O O . VAL A 1 196 ? -1.215 2.478 -13.668 1.00 97.50 196 VAL A O 1
ATOM 1464 N N . GLY A 1 197 ? 0.106 2.316 -11.866 1.00 96.25 197 GLY A N 1
ATOM 1465 C CA . GLY A 1 197 ? -0.090 3.693 -11.435 1.00 96.25 197 GLY A CA 1
ATOM 1466 C C . GLY A 1 197 ? 1.188 4.417 -11.053 1.00 96.25 197 GLY A C 1
ATOM 1467 O O . GLY A 1 197 ? 2.274 3.841 -11.027 1.00 96.25 197 GLY A O 1
ATOM 1468 N N . ARG A 1 198 ? 1.035 5.705 -10.758 1.00 95.12 198 ARG A N 1
ATOM 1469 C CA . ARG A 1 198 ? 2.082 6.578 -10.229 1.00 95.12 198 ARG A CA 1
ATOM 1470 C C . ARG A 1 198 ? 1.537 7.375 -9.052 1.00 95.12 198 ARG A C 1
ATOM 1472 O O . ARG A 1 198 ? 0.351 7.699 -9.025 1.00 95.12 198 ARG A O 1
ATOM 1479 N N . PHE A 1 199 ? 2.421 7.694 -8.113 1.00 93.38 199 PHE A N 1
ATOM 1480 C CA . PHE A 1 199 ? 2.183 8.706 -7.094 1.00 93.38 199 PHE A CA 1
ATOM 1481 C C . PHE A 1 199 ? 3.157 9.859 -7.304 1.00 93.38 199 PHE A C 1
ATOM 1483 O O . PHE A 1 199 ? 4.361 9.629 -7.432 1.00 93.38 199 PHE A O 1
ATOM 1490 N N . SER A 1 200 ? 2.631 11.077 -7.393 1.00 92.88 200 SER A N 1
ATOM 1491 C CA . SER A 1 200 ? 3.433 12.282 -7.599 1.00 92.88 200 SER A CA 1
ATOM 1492 C C . SER A 1 200 ? 2.883 13.454 -6.791 1.00 92.88 200 SER A C 1
ATOM 1494 O O . SER A 1 200 ? 1.674 13.569 -6.567 1.00 92.88 200 SER A O 1
ATOM 1496 N N . GLN A 1 201 ? 3.790 14.331 -6.364 1.00 90.50 201 GLN A N 1
ATOM 1497 C CA . GLN A 1 201 ? 3.477 15.640 -5.782 1.00 90.50 201 GLN A CA 1
ATOM 1498 C C . GLN A 1 201 ? 3.620 16.775 -6.811 1.00 90.50 201 GLN A C 1
ATOM 1500 O O . GLN A 1 201 ? 3.061 17.847 -6.613 1.00 90.50 201 GLN A O 1
ATOM 1505 N N . ASP A 1 202 ? 4.301 16.510 -7.934 1.00 89.00 202 ASP A N 1
ATOM 1506 C CA . ASP A 1 202 ? 4.642 17.497 -8.961 1.00 89.00 202 ASP A CA 1
ATOM 1507 C C . ASP A 1 202 ? 4.266 17.026 -10.374 1.00 89.00 202 ASP A C 1
ATOM 1509 O O . ASP A 1 202 ? 4.109 15.831 -10.643 1.00 89.00 202 ASP A O 1
ATOM 1513 N N . ALA A 1 203 ? 4.224 17.961 -11.325 1.00 87.50 203 ALA A N 1
ATOM 1514 C CA . ALA A 1 203 ? 3.939 17.712 -12.743 1.00 87.50 203 ALA A CA 1
ATOM 1515 C C . ALA A 1 203 ? 5.128 17.105 -13.526 1.00 87.50 203 ALA A C 1
ATOM 1517 O O . ALA A 1 203 ? 5.371 17.448 -14.685 1.00 87.50 203 ALA A O 1
ATOM 1518 N N . ASN A 1 204 ? 5.894 16.209 -12.902 1.00 89.81 204 ASN A N 1
ATOM 1519 C CA . ASN A 1 204 ? 7.036 15.558 -13.536 1.00 89.81 204 ASN A CA 1
ATOM 1520 C C . ASN A 1 204 ? 6.589 14.621 -14.674 1.00 89.81 204 ASN A C 1
ATOM 1522 O O . ASN A 1 204 ? 5.512 14.012 -14.594 1.00 89.81 204 ASN A O 1
ATOM 1526 N N . PRO A 1 205 ? 7.410 14.450 -15.727 1.00 89.94 205 PRO A N 1
ATOM 1527 C CA . PRO A 1 205 ? 7.098 13.524 -16.809 1.00 89.94 205 PRO A CA 1
ATOM 1528 C C . PRO A 1 205 ? 6.945 12.091 -16.285 1.00 89.94 205 PRO A C 1
ATOM 1530 O O . PRO A 1 205 ? 7.596 11.688 -15.320 1.00 89.94 205 PRO A O 1
ATOM 1533 N N . VAL A 1 206 ? 6.067 11.316 -16.922 1.00 91.31 206 VAL A N 1
ATOM 1534 C CA . VAL A 1 206 ? 5.888 9.896 -16.601 1.00 91.31 206 VAL A CA 1
ATOM 1535 C C . VAL A 1 206 ? 7.089 9.122 -17.133 1.00 91.31 206 VAL A C 1
ATOM 1537 O O . VAL A 1 206 ? 7.371 9.143 -18.329 1.00 91.31 206 VAL A O 1
ATOM 1540 N N . THR A 1 207 ? 7.790 8.431 -16.240 1.00 90.50 207 THR A N 1
ATOM 1541 C CA . THR A 1 207 ? 8.892 7.526 -16.574 1.00 90.50 207 THR A CA 1
ATOM 1542 C C . THR A 1 207 ? 8.619 6.149 -15.983 1.00 90.50 207 THR A C 1
ATOM 1544 O O . THR A 1 207 ? 7.884 6.024 -15.002 1.00 90.50 207 THR A O 1
ATOM 1547 N N . ASN A 1 208 ? 9.237 5.108 -16.543 1.00 88.31 208 ASN A N 1
ATOM 1548 C CA . ASN A 1 208 ? 9.059 3.739 -16.050 1.00 88.31 208 ASN A CA 1
ATOM 1549 C C . ASN A 1 208 ? 9.503 3.574 -14.589 1.00 88.31 208 ASN A C 1
ATOM 1551 O O . ASN A 1 208 ? 8.968 2.728 -13.888 1.00 88.31 208 ASN A O 1
ATOM 1555 N N . GLN A 1 209 ? 10.441 4.400 -14.117 1.00 86.06 209 GLN A N 1
ATOM 1556 C CA . GLN A 1 209 ? 10.924 4.384 -12.736 1.00 86.06 209 GLN A CA 1
ATOM 1557 C C . GLN A 1 209 ? 9.861 4.843 -11.725 1.00 86.06 209 GLN A C 1
ATOM 1559 O O . GLN A 1 209 ? 9.932 4.467 -10.560 1.00 86.06 209 GLN A O 1
ATOM 1564 N N . GLY A 1 210 ? 8.892 5.660 -12.150 1.00 86.81 210 GLY A N 1
ATOM 1565 C CA . GLY A 1 210 ? 7.800 6.136 -11.296 1.00 86.81 210 GLY A CA 1
ATOM 1566 C C . GLY A 1 210 ? 6.537 5.275 -11.355 1.00 86.81 210 GLY A C 1
ATOM 1567 O O . GLY A 1 210 ? 5.611 5.518 -10.582 1.00 86.81 210 GLY A O 1
ATOM 1568 N N . LEU A 1 211 ? 6.479 4.303 -12.272 1.00 93.75 211 LEU A N 1
ATOM 1569 C CA . LEU A 1 211 ? 5.323 3.428 -12.449 1.00 93.75 211 LEU A CA 1
ATOM 1570 C C . LEU A 1 211 ? 5.395 2.221 -11.521 1.00 93.75 211 LEU A C 1
ATOM 1572 O O . LEU A 1 211 ? 6.455 1.634 -11.316 1.00 93.75 211 LEU A O 1
ATOM 1576 N N . ARG A 1 212 ? 4.238 1.821 -10.999 1.00 93.62 212 ARG A N 1
ATOM 1577 C CA . ARG A 1 212 ? 4.102 0.681 -10.096 1.00 93.62 212 ARG A CA 1
ATOM 1578 C C . ARG A 1 212 ? 2.904 -0.147 -10.458 1.00 93.62 212 ARG A C 1
ATOM 1580 O O . ARG A 1 212 ? 1.858 0.390 -10.805 1.00 93.62 212 ARG A O 1
ATOM 1587 N N . TYR A 1 213 ? 3.057 -1.449 -10.308 1.00 95.06 213 TYR A N 1
ATOM 1588 C CA . TYR A 1 213 ? 1.918 -2.337 -10.222 1.00 95.06 213 TYR A CA 1
ATOM 1589 C C . TYR A 1 213 ? 1.310 -2.228 -8.824 1.00 95.06 213 TYR A C 1
ATOM 1591 O O . TYR A 1 213 ? 2.026 -2.333 -7.831 1.00 95.06 213 TYR A O 1
ATOM 1599 N N . ILE A 1 214 ? 0.002 -2.010 -8.757 1.00 96.94 214 ILE A N 1
ATOM 1600 C CA . ILE A 1 214 ? -0.753 -1.890 -7.513 1.00 96.94 214 ILE A CA 1
ATOM 1601 C C . ILE A 1 214 ? -1.900 -2.890 -7.581 1.00 96.94 214 ILE A C 1
ATOM 1603 O O . ILE A 1 214 ? -2.581 -2.977 -8.602 1.00 96.94 214 ILE A O 1
ATOM 1607 N N . TYR A 1 215 ? -2.107 -3.625 -6.493 1.00 96.69 215 TYR A N 1
ATOM 1608 C CA . TYR A 1 215 ? -3.267 -4.480 -6.263 1.00 96.69 215 TYR A CA 1
ATOM 1609 C C . TYR A 1 215 ? -3.890 -4.112 -4.913 1.00 96.69 215 TYR A C 1
ATOM 1611 O O . TYR A 1 215 ? -3.157 -3.807 -3.972 1.00 96.69 215 TYR A O 1
ATOM 1619 N N . GLN A 1 216 ? -5.219 -4.110 -4.836 1.00 96.44 216 GLN A N 1
ATOM 1620 C CA . GLN A 1 216 ? -6.007 -3.881 -3.622 1.00 96.44 216 GLN A CA 1
ATOM 1621 C C . GLN A 1 216 ? -7.150 -4.898 -3.597 1.00 96.44 216 GLN A C 1
ATOM 1623 O O . GLN A 1 216 ? -7.862 -5.011 -4.597 1.00 96.44 216 GLN A O 1
ATOM 1628 N N . GLY A 1 217 ? -7.328 -5.614 -2.488 1.00 91.81 217 GLY A N 1
ATOM 1629 C CA . GLY A 1 217 ? -8.360 -6.638 -2.307 1.00 91.81 217 GLY A CA 1
ATOM 1630 C C . GLY A 1 217 ? -8.285 -7.294 -0.940 1.00 91.81 217 GLY A C 1
ATOM 1631 O O . GLY A 1 217 ? -7.312 -6.989 -0.214 1.00 91.81 217 GLY A O 1
#

pLDDT: mean 84.38, std 16.98, range [42.44, 98.25]

Foldseek 3Di:
DDDDPPPPPPPPPPDPDDDDDDDDDDDDDDDDDDDPDDDPDPDPPDDPDPPPPDDFPPNVDDQVPDDDDPVPDPWDKGKDFDAWDAWDQPDPPGIDIAHTWIKIATRPHDPVPDDQPHDIDIGGPLVVRCCRCVVVVHRLSVVLVVQQVVCQVVVPPDDDQFQRRADDCSNADAGFPGWAPKDWDDPPVDTWIKTWTFHDNDPDDDDPVRIDIGIDD

Secondary structure (DSSP, 8-state):
---SSSTTSSSSS-----------PPPP----PPPPP---------PPP--PPPPPHHHH--GGG-----TT-S--EEEEEEPPEEEE-SSTTS-EEE-SEEEEEESS-SGGGPPTT--EEEE--HHHHHHHHHHTT--HHHHHHHHHHHHHHH--SS--SS----S-GGG--SEEEEEEEEEEEE-SS-EEEEEEEEEESS-PPP-GGG-EEEEE-

Mean predicted aligned error: 13.04 Å

Sequence (217 aa):
MRKKTILLIALFMFVMALVACGGSEPTPTAVPTEAPPVVPATLPATLPDIEEPIATFCDNVDPSFFQMNTLGLPYAWQANCVLASPYDASQPPGPKGLPDHVQINMGTLDPAGRSPFSPVIYIIPAAEYQQMWDAAGDSYVSNTMAKIKELIAAQPTSLAPSGNPVLPVEEIMGSNDLAVQGSYVNLGNTEGYRFVGRFSQDANPVTNQGLRYIYQG

Nearest PDB structures (foldseek):
  8hql-assembly1_A  TM=2.618E-01  e=7.638E-01  Mus musculus
  8a0k-assembly1_A  TM=1.962E-01  e=5.507E+00  Trypanosoma brucei brucei

Radius of gyration: 27.58 Å; Cα contacts (8 Å, |Δi|>4): 268; chains: 1; bounding box: 38×69×84 Å